Protein AF-A0A8B6EQV8-F1 (afdb_monomer)

Sequence (200 aa):
MDALNVTSVRNLMHTLDLLSHMKAKFITFQLKGKRKTVKPKDKDRVQDYIALLFKLVLLHKNLDSAVDIGNRGTSVRSAKYELPVYNKTNKTKYSIGSIHLTALTSGLLPSDQEESLINNRFINLQGGKNNNIALDEFVEMLNRDSKVACSGHQTVESIIAHSKEYPIVIDITKHFDAITEIHQRKGFHHLPSYKEAVLK

InterPro domains:
  IPR046496 Domain of unknown function DUF6589 [PF20231] (25-187)

Mean predicted aligned error: 19.09 Å

Foldseek 3Di:
DDDPPPVVVVVVVVVVVVVVVVVVVVVVVVVVPPDPPDPDPPPPVVVVVVVVVVVVVVLVVQLVQCQQQVVLVSNLVSLVVCLVVCVVVVVVVSNVVSVVSNCLLPPPDDPVVNCVCSVVQWDQDPDDTRSIHGPVVVVVVVVVVVCVVCVQVPDPVSVVVCVVVVVVVVVVVVVVCVVVVPDDPPDPPDDPDPVVVVPD

Solvent-accessible surface area (backbone atoms only — not comparable to full-atom values): 11540 Å² total; per-residue (Å²): 144,75,79,77,64,62,61,55,51,51,50,51,51,51,50,53,50,51,51,50,53,49,51,49,51,52,54,51,56,67,58,69,64,70,68,77,84,69,74,84,64,86,68,59,62,63,60,53,49,51,54,49,52,52,51,54,52,50,51,52,50,48,34,53,51,17,47,33,64,46,37,42,70,54,34,56,54,36,32,65,70,44,30,64,55,25,58,75,68,68,35,58,72,60,26,53,50,26,51,50,54,46,44,41,68,68,69,73,37,59,72,71,56,28,52,44,52,43,72,52,46,45,44,68,80,75,61,78,83,62,34,30,42,50,37,68,58,52,51,50,49,52,51,49,51,50,48,60,72,47,65,74,54,78,46,75,66,45,40,57,58,51,56,67,49,49,61,55,53,53,50,51,50,53,50,50,30,63,74,68,68,57,72,77,81,88,81,71,97,60,83,80,59,80,76,64,74,76,74,116

Structure (mmCIF, N/CA/C/O backbone):
data_AF-A0A8B6EQV8-F1
#
_entry.id   AF-A0A8B6EQV8-F1
#
loop_
_atom_site.group_PDB
_atom_site.id
_atom_site.type_symbol
_atom_site.label_atom_id
_atom_site.label_alt_id
_atom_site.label_comp_id
_atom_site.label_asym_id
_atom_site.label_entity_id
_atom_site.label_seq_id
_atom_site.pdbx_PDB_ins_code
_atom_site.Cartn_x
_atom_site.Cartn_y
_atom_site.Cartn_z
_atom_site.occupancy
_atom_site.B_iso_or_equiv
_atom_site.auth_seq_id
_atom_site.auth_comp_id
_atom_site.auth_asym_id
_atom_site.auth_atom_id
_atom_site.pdbx_PDB_model_num
ATOM 1 N N . MET A 1 1 ? 14.647 -52.402 24.254 1.00 42.97 1 MET A N 1
ATOM 2 C CA . MET A 1 1 ? 14.112 -51.489 23.213 1.00 42.97 1 MET A CA 1
ATOM 3 C C . MET A 1 1 ? 13.447 -50.342 23.940 1.00 42.97 1 MET A C 1
ATOM 5 O O . MET A 1 1 ? 12.254 -50.368 24.214 1.00 42.97 1 MET A O 1
ATOM 9 N N . ASP A 1 2 ? 14.298 -49.414 24.359 1.00 45.75 2 ASP A N 1
ATOM 10 C CA . ASP A 1 2 ? 14.132 -48.614 25.563 1.00 45.75 2 ASP A CA 1
ATOM 11 C C . ASP A 1 2 ? 14.137 -47.112 25.265 1.00 45.75 2 ASP A C 1
ATOM 13 O O . ASP A 1 2 ? 14.685 -46.638 24.270 1.00 45.75 2 ASP A O 1
ATOM 17 N N . ALA A 1 3 ? 13.558 -46.381 26.215 1.00 49.06 3 ALA A N 1
ATOM 18 C CA . ALA A 1 3 ? 13.808 -44.981 26.562 1.00 49.06 3 ALA A CA 1
ATOM 19 C C . ALA A 1 3 ? 13.306 -43.845 25.645 1.00 49.06 3 ALA A C 1
ATOM 21 O O . ALA A 1 3 ? 13.101 -42.745 26.157 1.00 49.06 3 ALA A O 1
ATOM 22 N N . LEU A 1 4 ? 13.014 -44.052 24.357 1.00 47.47 4 LEU A N 1
ATOM 23 C CA . LEU A 1 4 ? 12.638 -42.930 23.468 1.00 47.47 4 LEU A CA 1
ATOM 24 C C . LEU A 1 4 ? 11.189 -42.419 23.591 1.00 47.47 4 LEU A C 1
ATOM 26 O O . LEU A 1 4 ? 10.876 -41.363 23.048 1.00 47.47 4 LEU A O 1
ATOM 30 N N . ASN A 1 5 ? 10.309 -43.101 24.332 1.00 53.44 5 ASN A N 1
ATOM 31 C CA . ASN A 1 5 ? 8.882 -42.746 24.352 1.00 53.44 5 ASN A CA 1
ATOM 32 C C . ASN A 1 5 ? 8.395 -42.070 25.649 1.00 53.44 5 ASN A C 1
ATOM 34 O O . ASN A 1 5 ? 7.367 -41.405 25.654 1.00 53.44 5 ASN A O 1
ATOM 38 N N . VAL A 1 6 ? 9.131 -42.174 26.760 1.00 56.72 6 VAL A N 1
ATOM 39 C CA . VAL A 1 6 ? 8.667 -41.629 28.054 1.00 56.72 6 VAL A CA 1
ATOM 40 C C . VAL A 1 6 ? 8.961 -40.131 28.174 1.00 56.72 6 VAL A C 1
ATOM 42 O O . VAL A 1 6 ? 8.129 -39.374 28.667 1.00 56.72 6 VAL A O 1
ATOM 45 N N . THR A 1 7 ? 10.114 -39.676 27.681 1.00 55.97 7 THR A N 1
ATOM 46 C CA . THR A 1 7 ? 10.531 -38.264 27.749 1.00 55.97 7 THR A CA 1
ATOM 47 C C . THR A 1 7 ? 9.715 -37.381 26.802 1.00 55.97 7 THR A C 1
ATOM 49 O O . THR A 1 7 ? 9.323 -36.280 27.179 1.00 55.97 7 THR A O 1
ATOM 52 N N . SER A 1 8 ? 9.385 -37.884 25.606 1.00 54.22 8 SER A N 1
ATOM 53 C CA . SER A 1 8 ? 8.533 -37.183 24.632 1.00 54.22 8 SER A CA 1
ATOM 54 C C . SER A 1 8 ? 7.110 -36.982 25.167 1.00 54.22 8 SER A C 1
ATOM 56 O O . SER A 1 8 ? 6.588 -35.867 25.160 1.00 54.22 8 SER A O 1
ATOM 58 N N . VAL A 1 9 ? 6.521 -38.032 25.752 1.00 60.59 9 VAL A N 1
ATOM 59 C CA . VAL A 1 9 ? 5.190 -37.965 26.375 1.00 60.59 9 VAL A CA 1
ATOM 60 C C . VAL A 1 9 ? 5.188 -37.031 27.588 1.00 60.59 9 VAL A C 1
ATOM 62 O O . VAL A 1 9 ? 4.251 -36.255 27.764 1.00 60.59 9 VAL A O 1
ATOM 65 N N . ARG A 1 10 ? 6.254 -37.034 28.399 1.00 57.56 10 ARG A N 1
ATOM 66 C CA . ARG A 1 10 ? 6.386 -36.142 29.562 1.00 57.56 10 ARG A CA 1
ATOM 67 C C . ARG A 1 10 ? 6.532 -34.669 29.150 1.00 57.56 10 ARG A C 1
ATOM 69 O O . ARG A 1 10 ? 5.947 -33.804 29.797 1.00 57.56 10 ARG A O 1
ATOM 76 N N . ASN A 1 11 ? 7.226 -34.391 28.045 1.00 59.03 11 ASN A N 1
ATOM 77 C CA . ASN A 1 11 ? 7.329 -33.047 27.469 1.00 59.03 11 ASN A CA 1
ATOM 78 C C . ASN A 1 11 ? 5.990 -32.569 26.886 1.00 59.03 11 ASN A C 1
ATOM 80 O O . ASN A 1 11 ? 5.590 -31.434 27.138 1.00 59.03 11 ASN A O 1
ATOM 84 N N . LEU A 1 12 ? 5.254 -33.441 26.189 1.00 58.88 12 LEU A N 1
ATOM 85 C CA . LEU A 1 12 ? 3.898 -33.151 25.706 1.00 58.88 12 LEU A CA 1
ATOM 86 C C . LEU A 1 12 ? 2.935 -32.848 26.861 1.00 58.88 12 LEU A C 1
ATOM 88 O O . LEU A 1 12 ? 2.215 -31.850 26.810 1.00 58.88 12 LEU A O 1
ATOM 92 N N . MET A 1 13 ? 2.986 -33.634 27.939 1.00 61.47 13 MET A N 1
ATOM 93 C CA . MET A 1 13 ? 2.183 -33.397 29.142 1.00 61.47 13 MET A CA 1
ATOM 94 C C . MET A 1 13 ? 2.510 -32.035 29.775 1.00 61.47 13 MET A C 1
ATOM 96 O O . MET A 1 13 ? 1.606 -31.248 30.045 1.00 61.47 13 MET A O 1
ATOM 100 N N . HIS A 1 14 ? 3.798 -31.694 29.902 1.00 62.22 14 HIS A N 1
ATOM 101 C CA . HIS A 1 14 ? 4.231 -30.388 30.410 1.00 62.22 14 HIS A CA 1
ATOM 102 C C . HIS A 1 14 ? 3.778 -29.218 29.528 1.00 62.22 14 HIS A C 1
ATOM 104 O O . HIS A 1 14 ? 3.405 -28.164 30.047 1.00 62.22 14 HIS A O 1
ATOM 110 N N . THR A 1 15 ? 3.788 -29.380 28.200 1.00 59.19 15 THR A N 1
ATOM 111 C CA . THR A 1 15 ? 3.297 -28.340 27.283 1.00 59.19 15 THR A CA 1
ATOM 112 C C . THR A 1 15 ? 1.785 -28.160 27.366 1.00 59.19 15 THR A C 1
ATOM 114 O O . THR A 1 15 ? 1.319 -27.024 27.319 1.00 59.19 15 THR A O 1
ATOM 117 N N . LEU A 1 16 ? 1.019 -29.239 27.558 1.00 63.16 16 LEU A N 1
ATOM 118 C CA . LEU A 1 16 ? -0.430 -29.183 27.763 1.00 63.16 16 LEU A CA 1
ATOM 119 C C . LEU A 1 16 ? -0.786 -28.520 29.099 1.00 63.16 16 LEU A C 1
ATOM 121 O O . LEU A 1 16 ? -1.687 -27.679 29.134 1.00 63.16 16 LEU A O 1
ATOM 125 N N . ASP A 1 17 ? -0.033 -28.809 30.161 1.00 63.00 17 ASP A N 1
ATOM 126 C CA . ASP A 1 17 ? -0.196 -28.162 31.464 1.00 63.00 17 ASP A CA 1
ATOM 127 C C . ASP A 1 17 ? 0.140 -26.671 31.407 1.00 63.00 17 ASP A C 1
ATOM 129 O O . ASP A 1 17 ? -0.617 -25.851 31.928 1.00 63.00 17 ASP A O 1
ATOM 133 N N . LEU A 1 18 ? 1.212 -26.287 30.705 1.00 60.59 18 LEU A N 1
ATOM 134 C CA . LEU A 1 18 ? 1.543 -24.882 30.448 1.00 60.59 18 LEU A CA 1
ATOM 135 C C . LEU A 1 18 ? 0.446 -24.180 29.643 1.00 60.59 18 LEU A C 1
ATOM 137 O O . LEU A 1 18 ? 0.060 -23.063 29.987 1.00 60.59 18 LEU A O 1
ATOM 141 N N . LEU A 1 19 ? -0.109 -24.832 28.618 1.00 59.62 19 LEU A N 1
ATOM 142 C CA . LEU A 1 19 ? -1.193 -24.273 27.808 1.00 59.62 19 LEU A CA 1
ATOM 143 C C . LEU A 1 19 ? -2.484 -24.107 28.622 1.00 59.62 19 LEU A C 1
ATOM 145 O O . LEU A 1 19 ? -3.182 -23.101 28.479 1.00 59.62 19 LEU A O 1
ATOM 149 N N . SER A 1 20 ? -2.779 -25.064 29.504 1.00 64.88 20 SER A N 1
ATOM 150 C CA . SER A 1 20 ? -3.892 -25.005 30.453 1.00 64.88 20 SER A CA 1
ATOM 151 C C . SER A 1 20 ? -3.701 -23.862 31.454 1.00 64.88 20 SER A C 1
ATOM 153 O O . SER A 1 20 ? -4.604 -23.048 31.650 1.00 64.88 20 SER A O 1
ATOM 155 N N . HIS A 1 21 ? -2.489 -23.698 31.994 1.00 57.72 21 HIS A N 1
ATOM 156 C CA . HIS A 1 21 ? -2.143 -22.602 32.900 1.00 57.72 21 HIS A CA 1
ATOM 157 C C . HIS A 1 21 ? -2.183 -21.227 32.218 1.00 57.72 21 HIS A C 1
ATOM 159 O O . HIS A 1 21 ? -2.613 -20.244 32.826 1.00 57.72 21 HIS A O 1
ATOM 165 N N . MET A 1 22 ? -1.769 -21.137 30.950 1.00 58.81 22 MET A N 1
ATOM 166 C CA . MET A 1 22 ? -1.847 -19.906 30.161 1.00 58.81 22 MET A CA 1
ATOM 167 C C . MET A 1 22 ? -3.291 -19.552 29.800 1.00 58.81 22 MET A C 1
ATOM 169 O O . MET A 1 22 ? -3.670 -18.390 29.942 1.00 58.81 22 MET A O 1
ATOM 173 N N . LYS A 1 23 ? -4.126 -20.530 29.420 1.00 61.81 23 LYS A N 1
ATOM 174 C CA . LYS A 1 23 ? -5.570 -20.325 29.214 1.00 61.81 23 LYS A CA 1
ATOM 175 C C . LYS A 1 23 ? -6.263 -19.898 30.503 1.00 61.81 23 LYS A C 1
ATOM 177 O O . LYS A 1 23 ? -7.035 -18.942 30.476 1.00 61.81 23 LYS A O 1
ATOM 182 N N . ALA A 1 24 ? -5.941 -20.538 31.628 1.00 58.62 24 ALA A N 1
ATOM 183 C CA . ALA A 1 24 ? -6.450 -20.155 32.937 1.00 58.62 24 ALA A CA 1
ATOM 184 C C . ALA A 1 24 ? -6.055 -18.711 33.262 1.00 58.62 24 ALA A C 1
ATOM 186 O O . ALA A 1 24 ? -6.943 -17.899 33.477 1.00 58.62 24 ALA A O 1
ATOM 187 N N . LYS A 1 25 ? -4.768 -18.337 33.168 1.00 59.03 25 LYS A N 1
ATOM 188 C CA . LYS A 1 25 ? -4.312 -16.947 33.368 1.00 59.03 25 LYS A CA 1
ATOM 189 C C . LYS A 1 25 ? -4.986 -15.952 32.427 1.00 59.03 25 LYS A C 1
ATOM 191 O O . LYS A 1 25 ? -5.294 -14.851 32.872 1.00 59.03 25 LYS A O 1
ATOM 196 N N . PHE A 1 26 ? -5.233 -16.311 31.167 1.00 47.81 26 PHE A N 1
ATOM 197 C CA . PHE A 1 26 ? -5.930 -15.443 30.217 1.00 47.81 26 PHE A CA 1
ATOM 198 C C . PHE A 1 26 ? -7.386 -15.219 30.645 1.00 47.81 26 PHE A C 1
ATOM 200 O O . PHE A 1 26 ? -7.841 -14.080 30.693 1.00 47.81 26 PHE A O 1
ATOM 207 N N . ILE A 1 27 ? -8.092 -16.271 31.067 1.00 51.09 27 ILE A N 1
ATOM 208 C CA . ILE A 1 27 ? -9.457 -16.178 31.602 1.00 51.09 27 ILE A CA 1
ATOM 209 C C . ILE A 1 27 ? -9.473 -15.381 32.918 1.00 51.09 27 ILE A C 1
ATOM 211 O O . ILE A 1 27 ? -10.297 -14.482 33.077 1.00 51.09 27 ILE A O 1
ATOM 215 N N . THR A 1 28 ? -8.531 -15.606 33.838 1.00 45.97 28 THR A N 1
ATOM 216 C CA . THR A 1 28 ? -8.446 -14.842 35.094 1.00 45.97 28 THR A CA 1
ATOM 217 C C . THR A 1 28 ? -8.045 -13.383 34.865 1.00 45.97 28 THR A C 1
ATOM 219 O O . THR A 1 28 ? -8.486 -12.517 35.615 1.00 45.97 28 THR A O 1
ATOM 222 N N . PHE A 1 29 ? -7.250 -13.080 33.833 1.00 48.78 29 PHE A N 1
ATOM 223 C CA . PHE A 1 29 ? -6.905 -11.713 33.428 1.00 48.78 29 PHE A CA 1
ATOM 224 C C . PHE A 1 29 ? -8.119 -10.982 32.842 1.00 48.78 29 PHE A C 1
ATOM 226 O O . PHE A 1 29 ? -8.380 -9.841 33.221 1.00 48.78 29 PHE A O 1
ATOM 233 N N . GLN A 1 30 ? -8.927 -11.663 32.023 1.00 50.16 30 GLN A N 1
ATOM 234 C CA . GLN A 1 30 ? -10.209 -11.136 31.540 1.00 50.16 30 GLN A CA 1
ATOM 235 C C . GLN A 1 30 ? -11.226 -10.943 32.687 1.00 50.16 30 GLN A C 1
ATOM 237 O O . GLN A 1 30 ? -12.023 -10.009 32.654 1.00 50.16 30 GLN A O 1
ATOM 242 N N . LEU A 1 31 ? -11.166 -11.762 33.748 1.00 50.44 31 LEU A N 1
ATOM 243 C CA . LEU A 1 31 ? -12.081 -11.690 34.900 1.00 50.44 31 LEU A CA 1
ATOM 244 C C . LEU A 1 31 ? -11.621 -10.761 36.042 1.00 50.44 31 LEU A C 1
ATOM 246 O O . LEU A 1 31 ? -12.454 -10.326 36.841 1.00 50.44 31 LEU A O 1
ATOM 250 N N . LYS A 1 32 ? -10.329 -10.407 36.137 1.00 44.72 32 LYS A N 1
ATOM 251 C CA . LYS A 1 32 ? -9.812 -9.447 37.140 1.00 44.72 32 LYS A CA 1
ATOM 252 C C . LYS A 1 32 ? -10.114 -7.986 36.804 1.00 44.72 32 LYS A C 1
ATOM 254 O O . LYS A 1 32 ? -9.977 -7.124 37.666 1.00 44.72 32 LYS A O 1
ATOM 259 N N . GLY A 1 33 ? -10.623 -7.710 35.608 1.00 44.03 33 GLY A N 1
ATOM 260 C CA . GLY A 1 33 ? -11.227 -6.432 35.249 1.00 44.03 33 GLY A CA 1
ATOM 261 C C . GLY A 1 33 ? -12.686 -6.310 35.697 1.00 44.03 33 GLY A C 1
ATOM 262 O O . GLY A 1 33 ? -13.523 -5.911 34.890 1.00 44.03 33 GLY A O 1
ATOM 263 N N . LYS A 1 34 ? -13.031 -6.629 36.956 1.00 43.56 34 LYS A N 1
ATOM 264 C CA . LYS A 1 34 ? -14.337 -6.236 37.516 1.00 43.56 34 LYS A CA 1
ATOM 265 C C . LYS A 1 34 ? -14.374 -4.710 37.628 1.00 43.56 34 LYS A C 1
ATOM 267 O O . LYS A 1 34 ? -14.077 -4.134 38.673 1.00 43.56 34 LYS A O 1
ATOM 272 N N . ARG A 1 35 ? -14.738 -4.038 36.532 1.00 50.75 35 ARG A N 1
ATOM 273 C CA . ARG A 1 35 ? -15.210 -2.652 36.565 1.00 50.75 35 ARG A CA 1
ATOM 274 C C . ARG A 1 35 ? -16.341 -2.614 37.587 1.00 50.75 35 ARG A C 1
ATOM 276 O O . ARG A 1 35 ? -17.330 -3.325 37.420 1.00 50.75 35 ARG A O 1
ATOM 283 N N . LYS A 1 36 ? -16.182 -1.813 38.648 1.00 43.19 36 LYS A N 1
ATOM 284 C CA . LYS A 1 36 ? -17.295 -1.444 39.531 1.00 43.19 36 LYS A CA 1
ATOM 285 C C . LYS A 1 36 ? -18.476 -1.095 38.627 1.00 43.19 36 LYS A C 1
ATOM 287 O O . LYS A 1 36 ? -18.325 -0.261 37.734 1.00 43.19 36 LYS A O 1
ATOM 292 N N . THR A 1 37 ? -19.614 -1.753 38.820 1.00 45.69 37 THR A N 1
ATOM 293 C CA . THR A 1 37 ? -20.872 -1.402 38.160 1.00 45.69 37 THR A CA 1
ATOM 294 C C . THR A 1 37 ? -21.293 -0.037 38.682 1.00 45.69 37 THR A C 1
ATOM 296 O O . THR A 1 37 ? -22.041 0.089 39.650 1.00 45.69 37 THR A O 1
ATOM 299 N N . VAL A 1 38 ? -20.729 1.007 38.082 1.00 52.41 38 VAL A N 1
ATOM 300 C CA . VAL A 1 38 ? -21.219 2.370 38.213 1.00 52.41 38 VAL A CA 1
ATOM 301 C C . VAL A 1 38 ? -22.628 2.326 37.636 1.00 52.41 38 VAL A C 1
ATOM 303 O O . VAL A 1 38 ? -22.797 1.966 36.469 1.00 52.41 38 VAL A O 1
ATOM 306 N N . LYS A 1 39 ? -23.639 2.614 38.468 1.00 48.47 39 LYS A N 1
ATOM 307 C CA . LYS A 1 39 ? -25.020 2.842 38.012 1.00 48.47 39 LYS A CA 1
ATOM 308 C C . LYS A 1 39 ? -24.959 3.723 36.759 1.00 48.47 39 LYS A C 1
ATOM 310 O O . LYS A 1 39 ? -24.150 4.655 36.771 1.00 48.47 39 LYS A O 1
ATOM 315 N N . PRO A 1 40 ? -25.732 3.454 35.694 1.00 53.88 40 PRO A N 1
ATOM 316 C CA . PRO A 1 40 ? -25.664 4.270 34.496 1.00 53.88 40 PRO A CA 1
ATOM 317 C C .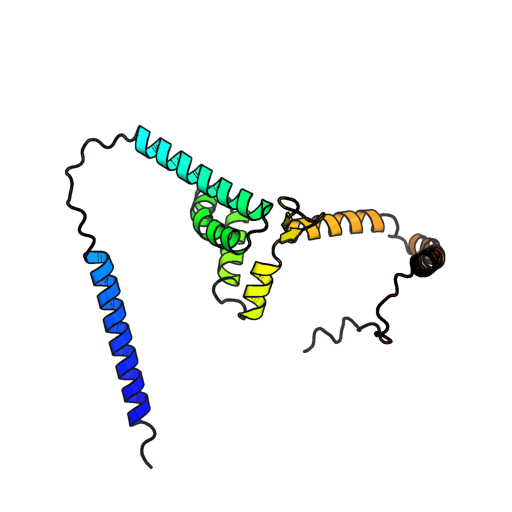 PRO A 1 40 ? -26.153 5.670 34.873 1.00 53.88 40 PRO A C 1
ATOM 319 O O . PRO A 1 40 ? -27.348 5.933 34.904 1.00 53.88 40 PRO A O 1
ATOM 322 N N . LYS A 1 41 ? -25.221 6.570 35.213 1.00 59.16 41 LYS A N 1
ATOM 323 C CA . LYS A 1 41 ? -25.428 7.994 34.975 1.00 59.16 41 LYS A CA 1
ATOM 324 C C . LYS A 1 41 ? -25.819 8.080 33.512 1.00 59.16 41 LYS A C 1
ATOM 326 O O . LYS A 1 41 ? -25.159 7.412 32.711 1.00 59.16 41 LYS A O 1
ATOM 331 N N . ASP A 1 42 ? -26.885 8.815 33.212 1.00 59.47 42 ASP A N 1
ATOM 332 C CA . ASP A 1 42 ? -27.282 9.148 31.847 1.00 59.47 42 ASP A CA 1
ATOM 333 C C . ASP A 1 42 ? -26.015 9.496 31.071 1.00 59.47 42 ASP A C 1
ATOM 335 O O . ASP A 1 42 ? -25.380 10.525 31.312 1.00 59.47 42 ASP A O 1
ATOM 339 N N . LYS A 1 43 ? -25.532 8.542 30.272 1.00 64.94 43 LYS A N 1
ATOM 340 C CA . LYS A 1 43 ? -24.313 8.749 29.508 1.00 64.94 43 LYS A CA 1
ATOM 341 C C . LYS A 1 43 ? -24.696 9.766 28.465 1.00 64.94 43 LYS A C 1
ATOM 343 O O . LYS A 1 43 ? -25.659 9.531 27.734 1.00 64.94 43 LYS A O 1
ATOM 348 N N . ASP A 1 44 ? -23.964 10.869 28.420 1.00 74.44 44 ASP A N 1
ATOM 349 C CA . ASP A 1 44 ? -24.147 11.860 27.378 1.00 74.44 44 ASP A CA 1
ATOM 350 C C . ASP A 1 44 ? -23.842 11.198 26.027 1.00 74.44 44 ASP A C 1
ATOM 352 O O . ASP A 1 44 ? -22.692 11.022 25.615 1.00 74.44 44 ASP A O 1
ATOM 356 N N . ARG A 1 45 ? -24.914 10.761 25.359 1.00 79.81 45 ARG A N 1
ATOM 357 C CA . ARG A 1 45 ? -24.845 10.043 24.087 1.00 79.81 45 ARG A CA 1
ATOM 358 C C . ARG A 1 45 ? -24.278 10.937 22.988 1.00 79.81 45 ARG A C 1
ATOM 360 O O . ARG A 1 45 ? -23.721 10.410 22.028 1.00 79.81 45 ARG A O 1
ATOM 367 N N . VAL A 1 46 ? -24.396 12.260 23.129 1.00 84.88 46 VAL A N 1
ATOM 368 C CA . VAL A 1 46 ? -23.835 13.234 22.188 1.00 84.88 46 VAL A CA 1
ATOM 369 C C . VAL A 1 46 ? -22.323 13.290 22.357 1.00 84.88 46 VAL A C 1
ATOM 371 O O . VAL A 1 46 ? -21.600 13.163 21.369 1.00 84.88 46 VAL A O 1
ATOM 374 N N . GLN A 1 47 ? -21.830 13.386 23.595 1.00 86.06 47 GLN A N 1
ATOM 375 C CA . GLN A 1 47 ? -20.393 13.345 23.868 1.00 86.06 47 GLN A CA 1
ATOM 376 C C . GLN A 1 47 ? -19.762 12.024 23.398 1.00 86.06 47 GLN A C 1
ATOM 378 O O . GLN A 1 47 ? -18.716 12.044 22.746 1.00 86.06 47 GLN A O 1
ATOM 383 N N . ASP A 1 48 ? -20.406 10.885 23.669 1.00 87.56 48 ASP A N 1
ATOM 384 C CA . ASP A 1 48 ? -19.934 9.566 23.225 1.00 87.56 48 ASP A CA 1
ATOM 385 C C . ASP A 1 48 ? -19.904 9.452 21.690 1.00 87.56 48 ASP A C 1
ATOM 387 O O . ASP A 1 48 ? -18.940 8.928 21.123 1.00 87.56 48 ASP A O 1
ATOM 391 N N . TYR A 1 49 ? -20.927 9.976 21.005 1.00 87.44 49 TYR A N 1
ATOM 392 C CA . TYR A 1 49 ? -20.987 10.013 19.544 1.00 87.44 49 TYR A CA 1
ATOM 393 C C . TYR A 1 49 ? -19.879 10.886 18.944 1.00 87.44 49 TYR A C 1
ATOM 395 O O . TYR A 1 49 ? -19.159 10.442 18.049 1.00 87.44 49 TYR A O 1
ATOM 403 N N . ILE A 1 50 ? -19.687 12.100 19.466 1.00 88.06 50 ILE A N 1
ATOM 404 C CA . ILE A 1 50 ? -18.627 13.011 19.014 1.00 88.06 50 ILE A CA 1
ATOM 405 C C . ILE A 1 50 ? -17.253 12.372 19.247 1.00 88.06 50 ILE A C 1
ATOM 407 O O . ILE A 1 50 ? -16.410 12.363 18.350 1.00 88.06 50 ILE A O 1
ATOM 411 N N . ALA A 1 51 ? -17.030 11.767 20.416 1.00 88.81 51 ALA A N 1
ATOM 412 C CA . ALA A 1 51 ? -15.781 11.078 20.721 1.00 88.81 51 ALA A CA 1
ATOM 413 C C . ALA A 1 51 ? -15.528 9.883 19.787 1.00 88.81 51 ALA A C 1
ATOM 415 O O . ALA A 1 51 ? -14.382 9.636 19.405 1.00 88.81 51 ALA A O 1
ATOM 416 N N . LEU A 1 52 ? -16.569 9.136 19.407 1.00 88.56 52 LEU A N 1
ATOM 417 C CA . LEU A 1 52 ? -16.464 8.066 18.417 1.00 88.56 52 LEU A CA 1
ATOM 418 C C . LEU A 1 52 ? -16.091 8.617 17.037 1.00 88.56 52 LEU A C 1
ATOM 420 O O . LEU A 1 52 ? -15.188 8.075 16.403 1.00 88.56 52 LEU A O 1
ATOM 424 N N . LEU A 1 53 ? -16.731 9.704 16.600 1.00 88.50 53 LEU A N 1
ATOM 425 C CA . LEU A 1 53 ? -16.434 10.356 15.326 1.00 88.50 53 LEU A CA 1
ATOM 426 C C . LEU A 1 53 ? -14.964 10.791 15.265 1.00 88.50 53 LEU A C 1
ATOM 428 O O . LEU A 1 53 ? -14.263 10.444 14.318 1.00 88.50 53 LEU A O 1
ATOM 432 N N . PHE A 1 54 ? -14.462 11.459 16.309 1.00 91.94 54 PHE A N 1
ATOM 433 C CA . PHE A 1 54 ? -13.050 11.840 16.393 1.00 91.94 54 PHE A CA 1
ATOM 434 C C . PHE A 1 54 ? -12.117 10.633 16.347 1.00 91.94 54 PHE A C 1
ATOM 436 O O . PHE A 1 54 ? -11.111 10.672 15.646 1.00 91.94 54 PHE A O 1
ATOM 443 N N . LYS A 1 55 ? -12.442 9.542 17.049 1.00 89.62 55 LYS A N 1
ATOM 444 C CA . LYS A 1 55 ? -11.633 8.315 17.010 1.00 89.62 55 LYS A CA 1
ATOM 445 C C . LYS A 1 55 ? -11.586 7.699 15.615 1.00 89.62 55 LYS A C 1
ATOM 447 O O . LYS A 1 55 ? -10.518 7.265 15.202 1.00 89.62 55 LYS A O 1
ATOM 452 N N . LEU A 1 56 ? -12.707 7.679 14.894 1.00 88.00 56 LEU A N 1
ATOM 453 C CA . LEU A 1 56 ? -12.767 7.174 13.520 1.00 88.00 56 LEU A CA 1
ATOM 454 C C . LEU A 1 56 ? -11.967 8.062 12.558 1.00 88.00 56 LEU A C 1
ATOM 456 O O . LEU A 1 56 ? -11.198 7.551 11.752 1.00 88.00 56 LEU A O 1
ATOM 460 N N . VAL A 1 57 ? -12.077 9.386 12.686 1.00 89.44 57 VAL A N 1
ATOM 461 C CA . VAL A 1 57 ? -11.291 10.330 11.875 1.00 89.44 57 VAL A CA 1
ATOM 462 C C . VAL A 1 57 ? -9.795 10.191 12.160 1.00 89.44 57 VAL A C 1
ATOM 464 O O . VAL A 1 57 ? -8.992 10.156 11.231 1.00 89.44 57 VAL A O 1
ATOM 467 N N . LEU A 1 58 ? -9.408 10.076 13.432 1.00 89.62 58 LEU A N 1
ATOM 468 C CA . LEU A 1 58 ? -8.016 9.862 13.827 1.00 89.62 58 LEU A CA 1
ATOM 469 C C . LEU A 1 58 ? -7.477 8.528 13.317 1.00 89.62 58 LEU A C 1
ATOM 471 O O . LEU A 1 58 ? -6.322 8.467 12.904 1.00 89.62 58 LEU A O 1
ATOM 475 N N . LEU A 1 59 ? -8.299 7.476 13.323 1.00 88.88 59 LEU A N 1
ATOM 476 C CA . LEU A 1 59 ? -7.926 6.182 12.766 1.00 88.88 59 LEU A CA 1
ATOM 477 C C . LEU A 1 59 ? -7.580 6.310 11.277 1.00 88.88 59 LEU A C 1
ATOM 479 O O . LEU A 1 59 ? -6.509 5.864 10.867 1.00 88.88 59 LEU A O 1
ATOM 483 N N . HIS A 1 60 ? -8.423 7.015 10.521 1.00 86.69 60 HIS A N 1
ATOM 484 C CA . HIS A 1 60 ? -8.202 7.249 9.098 1.00 86.69 60 HIS A CA 1
ATOM 485 C C . HIS A 1 60 ? -6.962 8.103 8.834 1.00 86.69 60 HIS A C 1
ATOM 487 O O . HIS A 1 60 ? -6.101 7.746 8.032 1.00 86.69 60 HIS A O 1
ATOM 493 N N . LYS A 1 61 ? -6.790 9.182 9.605 1.00 88.94 61 LYS A N 1
ATOM 494 C CA . LYS A 1 61 ? -5.606 10.043 9.512 1.00 88.94 61 LYS A CA 1
ATOM 495 C C . LYS A 1 61 ? -4.307 9.337 9.873 1.00 88.94 61 LYS A C 1
ATOM 497 O O . LYS A 1 61 ? -3.258 9.700 9.342 1.00 88.94 61 LYS A O 1
ATOM 502 N N . ASN A 1 62 ? -4.359 8.339 10.750 1.00 88.06 62 ASN A N 1
ATOM 503 C CA . ASN A 1 62 ? -3.196 7.531 11.089 1.00 88.06 62 ASN A CA 1
ATOM 504 C C . ASN A 1 62 ? -2.760 6.645 9.912 1.00 88.06 62 ASN A C 1
ATOM 506 O O . ASN A 1 62 ? -1.562 6.460 9.706 1.00 88.06 62 ASN A O 1
ATOM 510 N N . LEU A 1 63 ? -3.711 6.135 9.120 1.00 84.56 63 LEU A N 1
ATOM 511 C CA . LEU A 1 63 ? -3.397 5.401 7.897 1.00 84.56 63 LEU A CA 1
ATOM 512 C C . LEU A 1 63 ? -2.787 6.330 6.840 1.00 84.56 63 LEU A C 1
ATOM 514 O O . LEU A 1 63 ? -1.709 6.006 6.346 1.00 84.56 63 LEU A O 1
ATOM 518 N N . ASP A 1 64 ? -3.409 7.482 6.568 1.00 83.50 64 ASP A N 1
ATOM 519 C CA . ASP A 1 64 ? -2.888 8.491 5.626 1.00 83.50 64 ASP A CA 1
ATOM 520 C C . ASP A 1 64 ? -1.457 8.904 5.999 1.00 83.50 64 ASP A C 1
ATOM 522 O O . ASP A 1 64 ? -0.526 8.789 5.209 1.00 83.50 64 ASP A O 1
ATOM 526 N N . SER A 1 65 ? -1.243 9.269 7.266 1.00 85.50 65 SER A N 1
ATOM 527 C CA . SER A 1 65 ? 0.076 9.688 7.753 1.00 85.50 65 SER A CA 1
ATOM 528 C C . SER A 1 65 ? 1.108 8.561 7.677 1.00 85.50 65 SER A C 1
ATOM 530 O O . SER A 1 65 ? 2.292 8.808 7.452 1.00 85.50 65 SER A O 1
ATOM 532 N N . ALA A 1 66 ? 0.694 7.308 7.884 1.00 85.00 66 ALA A N 1
ATOM 533 C CA . ALA A 1 66 ? 1.587 6.164 7.743 1.00 85.00 66 ALA A CA 1
ATOM 534 C C . ALA A 1 66 ? 2.009 5.943 6.285 1.00 85.00 66 ALA A C 1
ATOM 536 O O . ALA A 1 66 ? 3.136 5.505 6.060 1.00 85.00 66 ALA A O 1
ATOM 537 N N . VAL A 1 67 ? 1.140 6.253 5.322 1.00 79.75 67 VAL A N 1
ATOM 538 C CA . VAL A 1 67 ? 1.458 6.222 3.890 1.00 79.75 67 VAL A CA 1
ATOM 539 C C . VAL A 1 67 ? 2.434 7.346 3.544 1.00 79.75 67 VAL A C 1
ATOM 541 O O . VAL A 1 67 ? 3.525 7.051 3.061 1.00 79.75 67 VAL A O 1
ATOM 544 N N . ASP A 1 68 ? 2.124 8.593 3.909 1.00 80.38 68 ASP A N 1
ATOM 545 C CA . ASP A 1 68 ? 2.955 9.768 3.598 1.00 80.38 68 ASP A CA 1
ATOM 546 C C . ASP A 1 68 ? 4.383 9.628 4.155 1.00 80.38 68 ASP A C 1
ATOM 548 O O . ASP A 1 68 ? 5.396 9.863 3.486 1.00 80.38 68 ASP A O 1
ATOM 552 N N . ILE A 1 69 ? 4.490 9.180 5.406 1.00 80.81 69 ILE A N 1
ATOM 553 C CA . ILE A 1 69 ? 5.775 9.003 6.093 1.00 80.81 69 ILE A CA 1
ATOM 554 C C . ILE A 1 69 ? 6.493 7.730 5.615 1.00 80.81 69 ILE A C 1
ATOM 556 O O . ILE A 1 69 ? 7.682 7.559 5.883 1.00 80.81 69 ILE A O 1
ATOM 560 N N . GLY A 1 70 ? 5.806 6.834 4.904 1.00 77.81 70 GLY A N 1
ATOM 561 C CA . GLY A 1 70 ? 6.333 5.518 4.561 1.00 77.81 70 GLY A CA 1
ATOM 562 C C . GLY A 1 70 ? 6.548 4.654 5.807 1.00 77.81 70 GLY A C 1
ATOM 563 O O . GLY A 1 70 ? 7.479 3.853 5.857 1.00 77.81 70 GLY A O 1
ATOM 564 N N . ASN A 1 71 ? 5.723 4.823 6.849 1.00 82.94 71 ASN A N 1
ATOM 565 C CA . ASN A 1 71 ? 5.775 4.008 8.061 1.00 82.94 71 ASN A CA 1
ATOM 566 C C . ASN A 1 71 ? 5.000 2.699 7.870 1.00 82.94 71 ASN A C 1
ATOM 568 O O . ASN A 1 71 ? 3.793 2.574 8.111 1.00 82.94 71 ASN A O 1
ATOM 572 N N . ARG A 1 72 ? 5.765 1.690 7.478 1.00 77.25 72 ARG A N 1
ATOM 573 C CA . ARG A 1 72 ? 5.298 0.403 6.973 1.00 77.25 72 ARG A CA 1
ATOM 574 C C . ARG A 1 72 ? 4.533 -0.414 8.016 1.00 77.25 72 ARG A C 1
ATOM 576 O O . ARG A 1 72 ? 3.413 -0.853 7.751 1.00 77.25 72 ARG A O 1
ATOM 583 N N . GLY A 1 73 ? 5.059 -0.523 9.238 1.00 83.06 73 GLY A N 1
ATO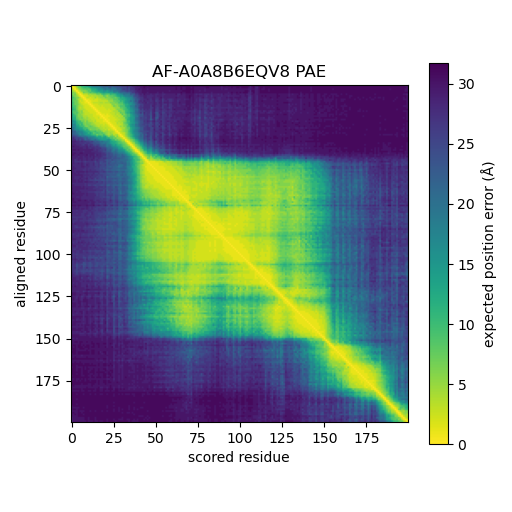M 584 C CA . GLY A 1 73 ? 4.405 -1.254 10.332 1.00 83.06 73 GLY A CA 1
ATOM 585 C C . GLY A 1 73 ? 3.119 -0.584 10.833 1.00 83.06 73 GLY A C 1
ATOM 586 O O . GLY A 1 73 ? 2.142 -1.258 11.169 1.00 83.06 73 GLY A O 1
ATOM 587 N N . THR A 1 74 ? 3.070 0.752 10.846 1.00 84.69 74 THR A N 1
ATOM 588 C CA . THR A 1 74 ? 1.854 1.488 11.237 1.00 84.69 74 THR A CA 1
ATOM 589 C C . THR A 1 74 ? 0.742 1.333 10.207 1.00 84.69 74 THR A C 1
ATOM 591 O O . THR A 1 74 ? -0.421 1.213 10.594 1.00 84.69 74 THR A O 1
ATOM 594 N N . SER A 1 75 ? 1.081 1.238 8.921 1.00 86.38 75 SER A N 1
ATOM 595 C CA . SER A 1 75 ? 0.093 1.004 7.868 1.00 86.38 75 SER A CA 1
ATOM 596 C C . SER A 1 75 ? -0.553 -0.387 7.975 1.00 86.38 75 SER A C 1
ATOM 598 O O . SER A 1 75 ? -1.775 -0.503 7.902 1.00 86.38 75 SER A O 1
ATOM 600 N N . VAL A 1 76 ? 0.231 -1.436 8.264 1.00 87.94 76 VAL A N 1
ATOM 601 C CA . VAL A 1 76 ? -0.295 -2.797 8.504 1.00 87.94 76 VAL A CA 1
ATOM 602 C C . VAL A 1 76 ? -1.213 -2.837 9.727 1.00 87.94 76 VAL A C 1
ATOM 604 O O . VAL A 1 76 ? -2.304 -3.402 9.674 1.00 87.94 76 VAL A O 1
ATOM 607 N N . ARG A 1 77 ? -0.814 -2.201 10.836 1.00 88.44 77 ARG A N 1
ATOM 608 C CA . ARG A 1 77 ? -1.667 -2.112 12.033 1.00 88.44 77 ARG A CA 1
ATOM 609 C C . ARG A 1 77 ? -2.969 -1.373 11.750 1.00 88.44 77 ARG A C 1
ATOM 611 O O . ARG A 1 77 ? -4.021 -1.828 12.184 1.00 88.44 77 ARG A O 1
ATOM 618 N N . SER A 1 78 ? -2.901 -0.262 11.024 1.00 89.00 78 SER A N 1
ATOM 619 C CA . SER A 1 78 ? -4.081 0.543 10.697 1.00 89.00 78 SER A CA 1
ATOM 620 C C . SER A 1 78 ? -5.060 -0.237 9.817 1.00 89.00 78 SER A C 1
ATOM 622 O O . SER A 1 78 ? -6.256 -0.214 10.089 1.00 89.00 78 SER A O 1
ATOM 624 N N . ALA A 1 79 ? -4.569 -1.052 8.876 1.00 88.38 79 ALA A N 1
ATOM 625 C CA . ALA A 1 79 ? -5.412 -1.935 8.066 1.00 88.38 79 ALA A CA 1
ATOM 626 C C . ALA A 1 79 ? -6.245 -2.930 8.904 1.00 88.38 79 ALA A C 1
ATOM 628 O O . ALA A 1 79 ? -7.401 -3.193 8.564 1.00 88.38 79 ALA A O 1
ATOM 629 N N . LYS A 1 80 ? -5.706 -3.434 10.029 1.00 90.69 80 LYS A N 1
ATOM 630 C CA . LYS A 1 80 ? -6.439 -4.320 10.959 1.00 90.69 80 LYS A CA 1
ATOM 631 C C . LYS A 1 80 ? -7.628 -3.612 11.613 1.00 90.69 80 LYS A C 1
ATOM 633 O O . LYS A 1 80 ? -8.696 -4.203 11.750 1.00 90.69 80 LYS A O 1
ATOM 638 N N . TYR A 1 81 ? -7.444 -2.356 12.016 1.00 91.25 81 TYR A N 1
ATOM 639 C CA . TYR A 1 81 ? -8.470 -1.570 12.709 1.00 91.25 81 TYR A CA 1
ATOM 640 C C . TYR A 1 81 ? -9.493 -0.932 11.764 1.00 91.25 81 TYR A C 1
ATOM 642 O O . TYR A 1 81 ? -10.630 -0.710 12.170 1.00 91.25 81 TYR A O 1
ATOM 650 N N . GLU A 1 82 ? -9.112 -0.672 10.515 1.00 90.00 82 GLU A N 1
ATOM 651 C CA . GLU A 1 82 ? -9.989 -0.124 9.475 1.00 90.00 82 GLU A CA 1
ATOM 652 C C . GLU A 1 82 ? -10.894 -1.189 8.835 1.00 90.00 82 GLU A C 1
ATOM 654 O O . GLU A 1 82 ? -11.985 -0.886 8.352 1.00 90.00 82 GLU A O 1
ATOM 659 N N . LEU A 1 83 ? -10.498 -2.467 8.871 1.00 92.44 83 LEU A N 1
ATOM 660 C CA . LEU A 1 83 ? -11.261 -3.564 8.268 1.00 92.44 83 LEU A CA 1
ATOM 661 C C . LEU A 1 83 ? -12.745 -3.621 8.707 1.00 92.44 83 LEU A C 1
ATOM 663 O O . LEU A 1 83 ? -13.606 -3.731 7.831 1.00 92.44 83 LEU A O 1
ATOM 667 N N . PRO A 1 84 ? -13.105 -3.514 10.004 1.00 91.62 84 PRO A N 1
ATOM 668 C CA . PRO A 1 84 ? -14.508 -3.484 10.420 1.00 91.62 84 PRO A CA 1
ATOM 669 C C . PRO A 1 84 ? -15.287 -2.303 9.829 1.00 91.62 84 PRO A C 1
ATOM 671 O O . PRO A 1 84 ? -16.472 -2.446 9.523 1.00 91.62 84 PRO A O 1
ATOM 674 N N . VAL A 1 85 ? -14.630 -1.153 9.643 1.00 90.81 85 VAL A N 1
ATOM 675 C CA . VAL A 1 85 ? -15.227 0.045 9.038 1.00 90.81 85 VAL A CA 1
ATOM 676 C C . VAL A 1 85 ? -15.495 -0.207 7.558 1.00 90.81 85 VAL A C 1
ATOM 678 O O . VAL A 1 85 ? -16.614 0.023 7.096 1.00 90.81 85 VAL A O 1
ATOM 681 N N . TYR A 1 86 ? -14.525 -0.754 6.821 1.00 91.88 86 TYR A N 1
ATOM 682 C CA . TYR A 1 86 ? -14.698 -1.089 5.404 1.00 91.88 86 TYR A CA 1
ATOM 683 C C . TYR A 1 86 ? -15.773 -2.150 5.183 1.00 91.88 86 TYR A C 1
ATOM 685 O O . TYR A 1 86 ? -16.598 -2.005 4.280 1.00 91.88 86 TYR A O 1
ATOM 693 N N . ASN A 1 87 ? -15.828 -3.161 6.050 1.00 93.00 87 ASN A N 1
ATOM 694 C CA . ASN A 1 87 ? -16.860 -4.187 5.995 1.00 93.00 87 ASN A CA 1
ATOM 695 C C . ASN A 1 87 ? -18.250 -3.585 6.260 1.00 93.00 87 ASN A C 1
ATOM 697 O O . ASN A 1 87 ? -19.193 -3.835 5.516 1.00 93.00 87 ASN A O 1
ATOM 701 N N . LYS A 1 88 ? -18.386 -2.726 7.281 1.00 92.00 88 LYS A N 1
ATOM 702 C CA . LYS A 1 88 ? -19.678 -2.116 7.633 1.00 92.00 88 LYS A CA 1
ATOM 703 C C . LYS A 1 88 ? -20.172 -1.099 6.600 1.00 92.00 88 LYS A C 1
ATOM 705 O O . LYS A 1 88 ? -21.378 -0.920 6.460 1.00 92.00 88 LYS A O 1
ATOM 710 N N . THR A 1 89 ? -19.255 -0.445 5.891 1.00 91.12 89 THR A N 1
ATOM 711 C CA . THR A 1 89 ? -19.551 0.555 4.851 1.00 91.12 89 THR A CA 1
ATOM 712 C C . THR A 1 89 ? -19.625 -0.037 3.437 1.00 91.12 89 THR A C 1
ATOM 714 O O . THR A 1 89 ? -19.721 0.717 2.469 1.00 91.12 89 THR A O 1
ATOM 717 N N . ASN A 1 90 ? -19.600 -1.372 3.298 1.00 90.69 90 ASN A N 1
ATOM 718 C CA . ASN A 1 90 ? -19.620 -2.096 2.017 1.00 90.69 90 ASN A CA 1
ATOM 719 C C . ASN A 1 90 ? -18.496 -1.677 1.053 1.00 90.69 90 ASN A C 1
ATOM 721 O O . ASN A 1 90 ? -18.648 -1.656 -0.169 1.00 90.69 90 ASN A O 1
ATOM 725 N N . LYS A 1 91 ? -17.329 -1.334 1.599 1.00 90.62 91 LYS A N 1
ATOM 726 C CA . LYS A 1 91 ? -16.122 -0.994 0.846 1.00 90.62 91 LYS A CA 1
ATOM 727 C C . LYS A 1 91 ? -15.324 -2.270 0.577 1.00 90.62 91 LYS A C 1
ATOM 729 O O . LYS A 1 91 ? -14.253 -2.494 1.142 1.00 90.62 91 LYS A O 1
ATOM 734 N N . THR A 1 92 ? -15.862 -3.123 -0.296 1.00 90.50 92 THR A N 1
ATOM 735 C CA . THR A 1 92 ? -15.357 -4.484 -0.559 1.00 90.50 92 THR A CA 1
ATOM 736 C C . THR A 1 92 ? -13.902 -4.500 -1.023 1.00 90.50 92 THR A C 1
ATOM 738 O O . THR A 1 92 ? -13.107 -5.257 -0.476 1.00 90.50 92 THR A O 1
ATOM 741 N N . LYS A 1 93 ? -13.519 -3.611 -1.955 1.00 91.00 93 LYS A N 1
ATOM 742 C CA . LYS A 1 93 ? -12.130 -3.476 -2.441 1.00 91.00 93 LYS A CA 1
ATOM 743 C C . LYS A 1 93 ? -11.139 -3.290 -1.284 1.00 91.00 93 LYS A C 1
ATOM 745 O O . LYS A 1 93 ? -10.147 -4.005 -1.190 1.00 91.00 93 LYS A O 1
ATOM 750 N N . TYR A 1 94 ? -11.443 -2.358 -0.384 1.00 88.50 94 TYR A N 1
ATOM 751 C CA . TYR A 1 94 ? -10.591 -2.024 0.758 1.00 88.50 94 TYR A CA 1
ATOM 752 C C . TYR A 1 94 ? -10.614 -3.113 1.835 1.00 88.50 94 TYR A C 1
ATOM 754 O O . TYR A 1 94 ? -9.592 -3.392 2.450 1.00 88.50 94 TYR A O 1
ATOM 762 N N . SER A 1 95 ? -11.752 -3.789 2.011 1.00 91.44 95 SER A N 1
ATOM 763 C CA . SER A 1 95 ? -11.870 -4.934 2.922 1.00 91.44 95 SER A CA 1
ATOM 764 C C . SER A 1 95 ? -10.991 -6.104 2.472 1.00 91.44 95 SER A C 1
ATOM 766 O O . SER A 1 95 ? -10.223 -6.634 3.272 1.00 91.44 95 SER A O 1
ATOM 768 N N . ILE A 1 96 ? -11.048 -6.464 1.184 1.00 92.38 96 ILE A N 1
ATOM 769 C CA . ILE A 1 96 ? -10.200 -7.507 0.589 1.00 92.38 96 ILE A CA 1
ATOM 770 C C . ILE A 1 96 ? -8.726 -7.128 0.736 1.00 92.38 96 ILE A C 1
ATOM 772 O O . ILE A 1 96 ? -7.938 -7.942 1.209 1.00 92.38 96 ILE A O 1
ATOM 776 N N . GLY A 1 97 ? -8.364 -5.884 0.406 1.00 88.50 97 GLY A N 1
ATOM 777 C CA . GLY A 1 97 ? -6.995 -5.389 0.551 1.00 88.50 97 GLY A CA 1
ATOM 778 C C . GLY A 1 97 ? -6.475 -5.480 1.990 1.00 88.50 97 GLY A C 1
ATOM 779 O O . GLY A 1 97 ? -5.373 -5.979 2.212 1.00 88.50 97 GLY A O 1
ATOM 780 N N . SER A 1 98 ? -7.276 -5.074 2.980 1.00 90.50 98 SER A N 1
ATOM 781 C CA . SER A 1 98 ? -6.902 -5.161 4.397 1.00 90.50 98 SER A CA 1
ATOM 782 C C . SER A 1 98 ? -6.751 -6.601 4.885 1.00 90.50 98 SER A C 1
ATOM 784 O O . SER A 1 98 ? -5.804 -6.889 5.619 1.00 90.50 98 SER A O 1
ATOM 786 N N . ILE A 1 99 ? -7.645 -7.512 4.479 1.00 92.88 99 ILE A N 1
ATOM 787 C CA . ILE A 1 99 ? -7.547 -8.943 4.809 1.00 92.88 99 ILE A CA 1
ATOM 788 C C . ILE A 1 99 ? -6.287 -9.535 4.183 1.00 92.88 99 ILE A C 1
ATOM 790 O O . ILE A 1 99 ? -5.521 -10.199 4.876 1.00 92.88 99 ILE A O 1
ATOM 794 N N . HIS A 1 100 ? -6.051 -9.263 2.901 1.00 91.69 100 HIS A N 1
ATOM 795 C CA . HIS A 1 100 ? -4.910 -9.789 2.165 1.00 91.69 100 HIS A CA 1
ATOM 796 C C . HIS A 1 100 ? -3.586 -9.323 2.776 1.00 91.69 100 HIS A C 1
ATOM 798 O O . HIS A 1 100 ? -2.746 -10.147 3.131 1.00 91.69 100 HIS A O 1
ATOM 804 N N . LEU A 1 101 ? -3.439 -8.015 3.005 1.00 88.62 101 LEU A N 1
ATOM 805 C CA . LEU A 1 101 ? -2.259 -7.449 3.652 1.00 88.62 101 LEU A CA 1
ATOM 806 C C . LEU A 1 101 ? -2.047 -8.031 5.052 1.00 88.62 101 LEU A C 1
ATOM 808 O O . LEU A 1 101 ? -0.927 -8.373 5.420 1.00 88.62 101 LEU A O 1
ATOM 812 N N . THR A 1 102 ? -3.117 -8.149 5.838 1.00 90.94 102 THR A N 1
ATOM 813 C CA . THR A 1 102 ? -3.036 -8.698 7.194 1.00 90.94 102 THR A CA 1
ATOM 814 C C . THR A 1 102 ? -2.622 -10.166 7.182 1.00 90.94 102 THR A C 1
ATOM 816 O O . THR A 1 102 ? -1.791 -10.554 7.995 1.00 90.94 102 THR A O 1
ATOM 819 N N . ALA A 1 103 ? -3.154 -10.970 6.261 1.00 91.19 103 ALA A N 1
ATOM 820 C CA . ALA A 1 103 ? -2.801 -12.380 6.125 1.00 91.19 103 ALA A CA 1
ATOM 821 C C . ALA A 1 103 ? -1.323 -12.555 5.747 1.00 91.19 103 ALA A C 1
ATOM 823 O O . ALA A 1 103 ? -0.607 -13.304 6.411 1.00 91.19 103 ALA A O 1
ATOM 824 N N . LEU A 1 104 ? -0.848 -11.805 4.747 1.00 89.44 104 LEU A N 1
ATOM 825 C CA . LEU A 1 104 ? 0.554 -11.826 4.318 1.00 89.44 104 LEU A CA 1
ATOM 826 C C . LEU A 1 104 ? 1.528 -11.395 5.427 1.00 89.44 104 LEU A C 1
ATOM 828 O O . LEU A 1 104 ? 2.641 -11.899 5.480 1.00 89.44 104 LEU A O 1
ATOM 832 N N . THR A 1 105 ? 1.092 -10.515 6.334 1.00 88.25 105 THR A N 1
ATOM 833 C CA . THR A 1 105 ? 1.883 -9.982 7.467 1.00 88.25 105 THR A CA 1
ATOM 834 C C . THR A 1 105 ? 1.567 -10.648 8.809 1.00 88.25 105 THR A C 1
ATOM 836 O O . THR A 1 105 ? 1.757 -10.065 9.874 1.00 88.25 105 THR A O 1
ATOM 839 N N . SER A 1 106 ? 0.939 -11.824 8.790 1.00 86.31 106 SER A N 1
ATOM 840 C CA . SER A 1 106 ? 0.618 -12.590 10.003 1.00 86.31 106 SER A CA 1
ATOM 841 C C . SER A 1 106 ? 0.967 -14.072 9.836 1.00 86.31 106 SER A C 1
ATOM 843 O O . SER A 1 106 ? 0.293 -14.929 10.406 1.00 86.31 106 SER A O 1
ATOM 845 N N . GLY A 1 107 ? 2.016 -14.369 9.059 1.00 83.25 107 GLY A N 1
ATOM 846 C CA . GLY A 1 107 ? 2.577 -15.716 8.915 1.00 83.25 107 GLY A CA 1
ATOM 847 C C . GLY A 1 107 ? 2.147 -16.509 7.678 1.00 83.25 107 GLY A C 1
ATOM 848 O O . GLY A 1 107 ? 2.449 -17.696 7.606 1.00 83.25 107 GLY A O 1
ATOM 849 N N . LEU A 1 108 ? 1.452 -15.901 6.706 1.00 88.88 108 LEU A N 1
ATOM 850 C CA . LEU A 1 108 ? 1.212 -16.558 5.410 1.00 88.88 108 LEU A CA 1
ATOM 851 C C . LEU A 1 108 ? 2.479 -16.592 4.537 1.00 88.88 108 LEU A C 1
ATOM 853 O O . LEU A 1 108 ? 2.627 -17.486 3.709 1.00 88.88 108 LEU A O 1
ATOM 857 N N . LEU A 1 109 ? 3.380 -15.624 4.722 1.00 89.81 109 LEU A N 1
ATOM 858 C CA . LEU A 1 109 ? 4.681 -15.571 4.063 1.00 89.81 109 LEU A CA 1
ATOM 859 C C . LEU A 1 109 ? 5.798 -16.057 5.006 1.00 89.81 109 LEU A C 1
ATOM 861 O O . LEU A 1 109 ? 5.673 -15.904 6.224 1.00 89.81 109 LEU A O 1
ATOM 865 N N . PRO A 1 110 ? 6.910 -16.595 4.468 1.00 91.69 110 PRO A N 1
ATOM 866 C CA . PRO A 1 110 ? 8.163 -16.732 5.208 1.00 91.69 110 PRO A CA 1
ATOM 867 C C . PRO A 1 110 ? 8.606 -15.389 5.805 1.00 91.69 110 PRO A C 1
ATOM 869 O O . PRO A 1 110 ? 8.359 -14.342 5.202 1.00 91.69 110 PRO A O 1
ATOM 872 N N . SER A 1 111 ? 9.310 -15.417 6.940 1.00 87.12 111 SER A N 1
ATOM 873 C CA . SER A 1 111 ? 9.742 -14.215 7.679 1.00 87.12 111 SER A CA 1
ATOM 874 C C . SER A 1 111 ? 10.421 -13.168 6.799 1.00 87.12 111 SER A C 1
ATOM 876 O O . SER A 1 111 ? 10.117 -11.983 6.893 1.00 87.12 111 SER A O 1
ATOM 878 N N . ASP A 1 112 ? 11.288 -13.614 5.896 1.00 87.12 112 ASP A N 1
ATOM 879 C CA . ASP A 1 112 ? 12.093 -12.732 5.052 1.00 87.12 112 ASP A CA 1
ATOM 880 C C . ASP A 1 112 ? 11.221 -12.028 4.002 1.00 87.12 112 ASP A C 1
ATOM 882 O O . ASP A 1 112 ? 11.420 -10.859 3.666 1.00 87.12 112 ASP A O 1
ATOM 886 N N . GLN A 1 113 ? 10.204 -12.733 3.500 1.00 85.75 113 GLN A N 1
ATOM 887 C CA . GLN A 1 113 ? 9.235 -12.185 2.556 1.00 85.75 113 GLN A CA 1
ATOM 888 C C . GLN A 1 113 ? 8.226 -11.271 3.248 1.00 85.75 113 GLN A C 1
ATOM 890 O O . GLN A 1 113 ? 7.824 -10.269 2.663 1.00 85.75 113 GLN A O 1
ATOM 895 N N . GLU A 1 114 ? 7.837 -11.574 4.486 1.00 87.88 114 GLU A N 1
ATOM 896 C CA . GLU A 1 114 ? 7.018 -10.683 5.306 1.00 87.88 114 GLU A CA 1
ATOM 897 C C . GLU A 1 114 ? 7.755 -9.369 5.587 1.00 87.88 114 GLU A C 1
ATOM 899 O O . GLU A 1 114 ? 7.204 -8.289 5.359 1.00 87.88 114 GLU A O 1
ATOM 904 N N . GLU A 1 115 ? 9.013 -9.450 6.024 1.00 85.31 115 GLU A N 1
ATOM 905 C CA . GLU A 1 115 ? 9.844 -8.276 6.269 1.00 85.31 115 GLU A CA 1
ATOM 906 C C . GLU A 1 115 ? 10.015 -7.465 4.985 1.00 85.31 115 GLU A C 1
ATOM 908 O O . GLU A 1 115 ? 9.801 -6.256 4.999 1.00 85.31 115 GLU A O 1
ATOM 913 N N . SER A 1 116 ? 10.303 -8.122 3.860 1.00 83.69 116 SER A N 1
ATOM 914 C CA . SER A 1 116 ? 10.385 -7.480 2.548 1.00 83.69 116 SER A CA 1
ATOM 915 C C . SER A 1 116 ? 9.063 -6.830 2.130 1.00 83.69 116 SER A C 1
ATOM 917 O O . SER A 1 116 ? 9.062 -5.690 1.675 1.00 83.69 116 SER A O 1
ATOM 919 N N . LEU A 1 117 ? 7.918 -7.488 2.328 1.00 84.50 117 LEU A N 1
ATOM 920 C CA . LEU A 1 117 ? 6.600 -6.941 1.995 1.00 84.50 117 LEU A CA 1
ATOM 921 C C . LEU A 1 117 ? 6.299 -5.684 2.810 1.00 84.50 117 LEU A C 1
ATOM 923 O O . LEU A 1 117 ? 5.846 -4.680 2.256 1.00 84.50 117 LEU A O 1
ATOM 927 N N . ILE A 1 118 ? 6.559 -5.722 4.118 1.00 84.25 118 ILE A N 1
ATOM 928 C CA . ILE A 1 118 ? 6.430 -4.555 4.988 1.00 84.25 118 ILE A CA 1
ATOM 929 C C . ILE A 1 118 ? 7.386 -3.482 4.464 1.00 84.25 118 ILE A C 1
ATOM 931 O O . ILE A 1 118 ? 6.923 -2.401 4.100 1.00 84.25 118 ILE A O 1
ATOM 935 N N . ASN A 1 119 ? 8.672 -3.814 4.322 1.00 78.44 119 ASN A N 1
ATOM 936 C CA . ASN A 1 119 ? 9.785 -2.927 3.977 1.00 78.44 119 ASN A CA 1
ATOM 937 C C . ASN A 1 119 ? 9.783 -2.377 2.547 1.00 78.44 119 ASN A C 1
ATOM 939 O O . ASN A 1 119 ? 10.420 -1.356 2.325 1.00 78.44 119 ASN A O 1
ATOM 943 N N . ASN A 1 120 ? 9.010 -2.937 1.618 1.00 77.12 120 ASN A N 1
ATOM 944 C CA . ASN A 1 120 ? 8.942 -2.496 0.218 1.00 77.12 120 ASN A CA 1
ATOM 945 C C . ASN A 1 120 ? 7.572 -1.937 -0.187 1.00 77.12 120 ASN A C 1
ATOM 947 O O . ASN A 1 120 ? 7.389 -1.519 -1.322 1.00 77.12 120 ASN A O 1
ATOM 951 N N . ARG A 1 121 ? 6.612 -1.839 0.742 1.00 80.25 121 ARG A N 1
ATOM 952 C CA . ARG A 1 121 ? 5.256 -1.343 0.443 1.00 80.25 121 ARG A CA 1
ATOM 953 C C . ARG A 1 121 ? 5.170 0.108 -0.055 1.00 80.25 121 ARG A C 1
ATOM 955 O O . ARG A 1 121 ? 4.204 0.458 -0.726 1.00 80.25 121 ARG A O 1
ATOM 962 N N . PHE A 1 122 ? 6.151 0.936 0.286 1.00 83.50 122 PHE A N 1
ATOM 963 C CA . PHE A 1 122 ? 6.267 2.333 -0.136 1.00 83.50 122 PHE A CA 1
ATOM 964 C C . PHE A 1 122 ? 7.621 2.602 -0.801 1.00 83.50 122 PHE A C 1
ATOM 966 O O . PHE A 1 122 ? 8.651 2.095 -0.334 1.00 83.50 122 PHE A O 1
ATOM 973 N N . ILE A 1 123 ? 7.614 3.434 -1.842 1.00 81.38 123 ILE A N 1
ATOM 974 C CA . ILE A 1 123 ? 8.798 3.917 -2.565 1.00 81.38 123 ILE A CA 1
ATOM 975 C C . ILE A 1 123 ? 8.923 5.420 -2.348 1.00 81.38 123 ILE A C 1
ATOM 977 O O . ILE A 1 123 ? 7.933 6.133 -2.458 1.00 81.38 123 ILE A O 1
ATOM 981 N N . ASN A 1 124 ? 10.134 5.904 -2.072 1.00 84.19 124 ASN A N 1
ATOM 982 C CA . ASN A 1 124 ? 10.417 7.334 -1.998 1.00 84.19 124 ASN A CA 1
ATOM 983 C C . ASN A 1 124 ? 10.919 7.837 -3.358 1.00 84.19 124 ASN A C 1
ATOM 985 O O . ASN A 1 124 ? 11.931 7.338 -3.846 1.00 84.19 124 ASN A O 1
ATOM 989 N N . LEU A 1 125 ? 10.224 8.806 -3.956 1.00 80.56 125 LEU A N 1
ATOM 990 C CA . LEU A 1 125 ? 10.529 9.299 -5.304 1.00 80.56 125 LEU A CA 1
ATOM 991 C C . LEU A 1 125 ? 11.630 10.367 -5.335 1.00 80.56 125 LEU A C 1
ATOM 993 O O . LEU A 1 125 ? 12.438 10.376 -6.258 1.00 80.56 125 LEU A O 1
ATOM 997 N N . GLN A 1 126 ? 11.674 11.267 -4.348 1.00 77.25 126 GLN A N 1
ATOM 998 C CA . GLN A 1 126 ? 12.536 12.462 -4.389 1.00 77.25 126 GLN A CA 1
ATOM 999 C C . GLN A 1 126 ? 13.369 12.665 -3.109 1.00 77.25 126 GLN A C 1
ATOM 1001 O O . GLN A 1 126 ? 13.864 13.757 -2.838 1.00 77.25 126 GLN A O 1
ATOM 1006 N N . GLY A 1 127 ? 13.542 11.614 -2.301 1.00 75.88 127 GLY A N 1
ATOM 1007 C CA . GLY A 1 127 ? 14.195 11.706 -0.991 1.00 75.88 127 GLY A CA 1
ATOM 1008 C C . GLY A 1 127 ? 13.403 12.578 -0.007 1.00 75.88 127 GLY A C 1
ATOM 1009 O O . GLY A 1 127 ? 12.452 13.252 -0.372 1.00 75.88 127 GLY A O 1
ATOM 1010 N N . GLY A 1 128 ? 13.753 12.575 1.278 1.00 77.12 128 GLY A N 1
ATOM 1011 C CA . GLY A 1 128 ? 13.028 13.375 2.279 1.00 77.12 128 GLY A CA 1
ATOM 1012 C C . GLY A 1 128 ? 11.661 12.805 2.693 1.00 77.12 128 GLY A C 1
ATOM 1013 O O . GLY A 1 128 ? 11.238 11.732 2.260 1.00 77.12 128 GLY A O 1
ATOM 1014 N N . LYS A 1 129 ? 10.996 13.497 3.626 1.00 77.06 129 LYS A N 1
ATOM 1015 C CA . LYS A 1 129 ? 9.729 13.069 4.242 1.00 77.06 129 LYS A CA 1
ATOM 1016 C C . LYS A 1 129 ? 8.542 13.485 3.365 1.00 77.06 129 LYS A C 1
ATOM 1018 O O . LYS A 1 129 ? 8.576 14.570 2.802 1.00 77.06 129 LYS A O 1
ATOM 1023 N N . ASN A 1 130 ? 7.488 12.663 3.324 1.00 80.44 130 ASN A N 1
ATOM 1024 C CA . ASN A 1 130 ? 6.258 12.891 2.544 1.00 80.44 130 ASN A CA 1
ATOM 1025 C C . ASN A 1 130 ? 6.420 12.784 1.018 1.00 80.44 130 ASN A C 1
ATOM 1027 O O . ASN A 1 130 ? 5.524 13.175 0.283 1.00 80.44 130 ASN A O 1
ATOM 1031 N N . ASN A 1 131 ? 7.530 12.204 0.554 1.00 83.25 131 ASN A N 1
ATOM 1032 C CA . ASN A 1 131 ? 7.763 11.881 -0.858 1.00 83.25 131 ASN A CA 1
ATOM 1033 C C . ASN A 1 131 ? 7.596 10.378 -1.138 1.00 83.25 131 ASN A C 1
ATOM 1035 O O . ASN A 1 131 ? 8.090 9.860 -2.141 1.00 83.25 131 ASN A O 1
ATOM 1039 N N . ASN A 1 132 ? 6.936 9.670 -0.214 1.00 84.06 132 ASN A N 1
ATOM 1040 C CA . ASN A 1 132 ? 6.633 8.259 -0.364 1.00 84.06 132 ASN A CA 1
ATOM 1041 C C . ASN A 1 132 ? 5.318 8.082 -1.118 1.00 84.06 132 ASN A C 1
ATOM 1043 O O . ASN A 1 132 ? 4.325 8.730 -0.803 1.00 84.06 132 ASN A O 1
ATOM 1047 N N . ILE A 1 133 ? 5.310 7.145 -2.052 1.00 83.19 133 ILE A N 1
ATOM 1048 C CA . ILE A 1 133 ? 4.124 6.674 -2.754 1.00 83.19 133 ILE A CA 1
ATOM 1049 C C . ILE A 1 133 ? 3.931 5.187 -2.456 1.00 83.19 133 ILE A C 1
ATOM 1051 O O . ILE A 1 133 ? 4.896 4.465 -2.168 1.00 83.19 133 ILE A O 1
ATOM 1055 N N . ALA A 1 134 ? 2.690 4.707 -2.494 1.00 82.62 134 ALA A N 1
ATOM 1056 C CA . ALA A 1 134 ? 2.437 3.273 -2.427 1.00 82.62 134 ALA A CA 1
ATOM 1057 C C . ALA A 1 134 ? 3.105 2.570 -3.619 1.00 82.62 134 ALA A C 1
ATOM 1059 O O . ALA A 1 134 ? 3.024 3.045 -4.748 1.00 82.62 134 ALA A O 1
ATOM 1060 N N . LEU A 1 135 ? 3.742 1.421 -3.377 1.00 82.06 135 LEU A N 1
ATOM 1061 C CA . LEU A 1 135 ? 4.390 0.628 -4.427 1.00 82.06 135 LEU A CA 1
ATOM 1062 C C . LEU A 1 135 ? 3.416 0.300 -5.567 1.00 82.06 135 LEU A C 1
ATOM 1064 O O . LEU A 1 135 ? 3.789 0.396 -6.727 1.00 82.06 135 LEU A O 1
ATOM 1068 N N . ASP A 1 136 ? 2.173 -0.052 -5.233 1.00 79.12 136 ASP A N 1
ATOM 1069 C CA . ASP A 1 136 ? 1.130 -0.372 -6.217 1.00 79.12 136 ASP A CA 1
ATOM 1070 C C . ASP A 1 136 ? 0.818 0.827 -7.126 1.00 79.12 136 ASP A C 1
ATOM 1072 O O . ASP A 1 136 ? 0.759 0.701 -8.344 1.00 79.12 136 ASP A O 1
ATOM 1076 N N . GLU A 1 137 ? 0.730 2.023 -6.543 1.00 81.44 137 GLU A N 1
ATOM 1077 C CA . GLU A 1 137 ? 0.486 3.264 -7.279 1.00 81.44 137 GLU A CA 1
ATOM 1078 C C . GLU A 1 137 ? 1.693 3.661 -8.142 1.00 81.44 137 GLU A C 1
ATOM 1080 O O . GLU A 1 137 ? 1.529 4.086 -9.284 1.00 81.44 137 GLU A O 1
ATOM 1085 N N . PHE A 1 138 ? 2.915 3.446 -7.648 1.00 84.44 138 PHE A N 1
ATOM 1086 C CA . PHE A 1 138 ? 4.127 3.614 -8.448 1.00 84.44 138 PHE A CA 1
ATOM 1087 C C . PHE A 1 138 ? 4.173 2.648 -9.636 1.00 84.44 138 PHE A C 1
ATOM 1089 O O . PHE A 1 138 ? 4.476 3.051 -10.756 1.00 84.44 138 PHE A O 1
ATOM 1096 N N . VAL A 1 139 ? 3.838 1.376 -9.414 1.00 82.94 139 VAL A N 1
ATOM 1097 C CA . VAL A 1 139 ? 3.765 0.367 -10.476 1.00 82.94 139 VAL A CA 1
ATOM 1098 C C . VAL A 1 139 ? 2.662 0.717 -11.477 1.00 82.94 139 VAL A C 1
ATOM 1100 O O . VAL A 1 139 ? 2.866 0.568 -12.679 1.00 82.94 139 VAL A O 1
ATOM 1103 N N . GLU A 1 140 ? 1.514 1.229 -11.029 1.00 84.19 140 GLU A N 1
ATOM 1104 C CA . GLU A 1 140 ? 0.453 1.707 -11.920 1.00 84.19 140 GLU A CA 1
ATOM 1105 C C . GLU A 1 140 ? 0.908 2.907 -12.763 1.00 84.19 140 GLU A C 1
ATOM 1107 O O . GLU A 1 140 ? 0.640 2.941 -13.966 1.00 84.19 140 GLU A O 1
ATOM 1112 N N . MET A 1 141 ? 1.639 3.853 -12.167 1.00 86.06 141 MET A N 1
ATOM 1113 C CA . MET A 1 141 ? 2.231 4.996 -12.866 1.00 86.06 141 MET A CA 1
ATOM 1114 C C . MET A 1 141 ? 3.220 4.531 -13.939 1.00 86.06 141 MET A C 1
ATOM 1116 O O . MET A 1 141 ? 3.053 4.875 -15.106 1.00 86.06 141 MET A O 1
ATOM 1120 N N . LEU A 1 142 ? 4.155 3.642 -13.587 1.00 82.38 142 LEU A N 1
ATOM 1121 C CA . LEU A 1 142 ? 5.090 3.043 -14.542 1.00 82.38 142 LEU A CA 1
ATOM 1122 C C . LEU A 1 142 ? 4.372 2.280 -15.655 1.00 82.38 142 LEU A C 1
ATOM 1124 O O . LEU A 1 142 ? 4.760 2.374 -16.816 1.00 82.38 142 LEU A O 1
ATOM 1128 N N . ASN A 1 143 ? 3.317 1.534 -15.331 1.00 85.25 143 ASN A N 1
ATOM 1129 C CA . ASN A 1 143 ? 2.524 0.814 -16.323 1.00 85.25 143 ASN A CA 1
ATOM 1130 C C . ASN A 1 143 ? 1.793 1.771 -17.269 1.00 85.25 143 ASN A C 1
ATOM 1132 O O . ASN A 1 143 ? 1.670 1.480 -18.459 1.00 85.25 143 ASN A O 1
ATOM 1136 N N . ARG A 1 144 ? 1.292 2.900 -16.762 1.00 86.19 144 ARG A N 1
ATOM 1137 C CA . ARG A 1 144 ? 0.655 3.940 -17.574 1.00 86.19 144 ARG A CA 1
ATOM 1138 C C . ARG A 1 144 ? 1.677 4.601 -18.494 1.00 86.19 144 ARG A C 1
ATOM 1140 O O . ARG A 1 144 ? 1.430 4.656 -19.695 1.00 86.19 144 ARG A O 1
ATOM 1147 N N . ASP A 1 145 ? 2.824 5.002 -17.961 1.00 81.62 145 ASP A N 1
ATOM 1148 C CA . ASP A 1 145 ? 3.897 5.640 -18.726 1.00 81.62 145 ASP A CA 1
ATOM 1149 C C . ASP A 1 145 ? 4.472 4.690 -19.776 1.00 81.62 145 ASP A C 1
ATOM 1151 O O . ASP A 1 145 ? 4.635 5.072 -20.932 1.00 81.62 145 ASP A O 1
ATOM 1155 N N . SER A 1 146 ? 4.669 3.418 -19.423 1.00 78.00 146 SER A N 1
ATOM 1156 C CA . SER A 1 146 ? 5.099 2.376 -20.363 1.00 78.00 146 SER A CA 1
ATOM 1157 C C . SER A 1 146 ? 4.077 2.178 -21.477 1.00 78.00 146 SER A C 1
ATOM 1159 O O . SER A 1 146 ? 4.442 2.101 -22.645 1.00 78.00 146 SER A O 1
ATOM 1161 N N . LYS A 1 147 ? 2.778 2.145 -21.153 1.00 79.06 147 LYS A N 1
ATOM 1162 C CA . LYS A 1 147 ? 1.723 2.064 -22.172 1.00 79.06 147 LYS A CA 1
ATOM 1163 C C . LYS A 1 147 ? 1.737 3.273 -23.095 1.00 79.06 147 LYS A C 1
ATOM 1165 O O . LYS A 1 147 ? 1.581 3.085 -24.293 1.00 79.06 147 LYS A O 1
ATOM 1170 N N . VAL A 1 148 ? 1.934 4.481 -22.569 1.00 79.50 148 VAL A N 1
ATOM 1171 C CA . VAL A 1 148 ? 2.025 5.706 -23.376 1.00 79.50 148 VAL A CA 1
ATOM 1172 C C . VAL A 1 148 ? 3.269 5.671 -24.265 1.00 79.50 148 VAL A C 1
ATOM 1174 O O . VAL A 1 148 ? 3.141 5.834 -25.476 1.00 79.50 148 VAL A O 1
ATOM 1177 N N . ALA A 1 149 ? 4.444 5.357 -23.718 1.00 73.19 149 ALA A N 1
ATOM 1178 C CA . ALA A 1 149 ? 5.692 5.247 -24.475 1.00 73.19 149 ALA A CA 1
ATOM 1179 C C . ALA A 1 149 ? 5.626 4.165 -25.572 1.00 73.19 149 ALA A C 1
ATOM 1181 O O . ALA A 1 149 ? 6.121 4.348 -26.685 1.00 73.19 149 ALA A O 1
ATOM 1182 N N . CYS A 1 150 ? 4.955 3.046 -25.298 1.00 67.19 150 CYS A N 1
ATOM 1183 C CA . CYS A 1 150 ? 4.770 1.957 -26.254 1.00 67.19 150 CYS A CA 1
ATOM 1184 C C . CYS A 1 150 ? 3.535 2.131 -27.157 1.00 67.19 150 CYS A C 1
ATOM 1186 O O . CYS A 1 150 ? 3.354 1.342 -28.085 1.00 67.19 150 CYS A O 1
ATOM 1188 N N . SER A 1 151 ? 2.690 3.148 -26.941 1.00 66.50 151 SER A N 1
ATOM 1189 C CA . SER A 1 151 ? 1.425 3.308 -27.679 1.00 66.50 151 SER A CA 1
ATOM 1190 C C . SER A 1 151 ? 1.597 3.637 -29.169 1.00 66.50 151 SER A C 1
ATOM 1192 O O . SER A 1 151 ? 0.664 3.418 -29.934 1.00 66.50 151 SER A O 1
ATOM 1194 N N . GLY A 1 152 ? 2.787 4.067 -29.607 1.00 59.03 152 GLY A N 1
ATOM 1195 C CA . GLY A 1 152 ? 3.128 4.286 -31.025 1.00 59.03 152 GLY A CA 1
ATOM 1196 C C . GLY A 1 152 ? 3.855 3.122 -31.719 1.00 59.03 152 GLY A C 1
ATOM 1197 O O . GLY A 1 152 ? 3.965 3.102 -32.943 1.00 59.03 152 GLY A O 1
ATOM 1198 N N . HIS A 1 153 ? 4.321 2.123 -30.964 1.00 59.62 153 HIS A N 1
ATOM 1199 C CA . HIS A 1 153 ? 5.192 1.041 -31.448 1.00 59.62 153 HIS A CA 1
ATOM 1200 C C . HIS A 1 153 ? 4.425 -0.277 -31.615 1.00 59.62 153 HIS A C 1
ATOM 1202 O O . HIS A 1 153 ? 4.869 -1.332 -31.170 1.00 59.62 153 HIS A O 1
ATOM 1208 N N . GLN A 1 154 ? 3.220 -0.213 -32.184 1.00 59.97 154 GLN A N 1
ATOM 1209 C CA . GLN A 1 154 ? 2.302 -1.360 -32.212 1.00 59.97 154 GLN A CA 1
ATOM 1210 C C . GLN A 1 154 ? 2.327 -2.134 -33.534 1.00 59.97 154 GLN A C 1
ATOM 1212 O O . GLN A 1 154 ? 1.935 -3.299 -33.567 1.00 59.97 154 GLN A O 1
ATOM 1217 N N . THR A 1 155 ? 2.802 -1.515 -34.619 1.00 66.88 155 THR A N 1
ATOM 1218 C CA . THR A 1 155 ? 2.937 -2.170 -35.925 1.00 66.88 155 THR A CA 1
ATOM 1219 C C . THR A 1 155 ? 4.367 -2.650 -36.145 1.00 66.88 155 THR A C 1
ATOM 1221 O O . THR A 1 155 ? 5.326 -2.012 -35.709 1.00 66.88 155 THR A O 1
ATOM 1224 N N . VAL A 1 156 ? 4.522 -3.769 -36.859 1.00 67.38 156 VAL A N 1
ATOM 1225 C CA . VAL A 1 156 ? 5.837 -4.340 -37.212 1.00 67.38 156 VAL A CA 1
ATOM 1226 C C . VAL A 1 156 ? 6.719 -3.299 -37.915 1.00 67.38 156 VAL A C 1
ATOM 1228 O O . VAL A 1 156 ? 7.911 -3.208 -37.643 1.00 67.38 156 VAL A O 1
ATOM 1231 N N . GLU A 1 157 ? 6.122 -2.458 -38.757 1.00 65.12 157 GLU A N 1
ATOM 1232 C CA . GLU A 1 157 ? 6.807 -1.384 -39.483 1.00 65.12 157 GLU A CA 1
ATOM 1233 C C . GLU A 1 157 ? 7.292 -0.254 -38.562 1.00 65.12 157 GLU A C 1
ATOM 1235 O O . GLU A 1 157 ? 8.432 0.185 -38.701 1.00 65.12 157 GLU A O 1
A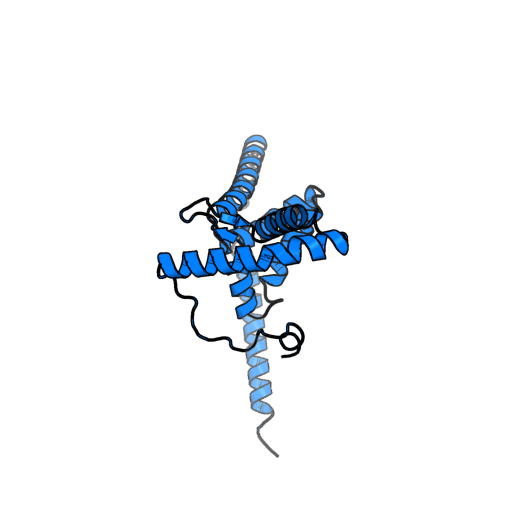TOM 1240 N N . SER A 1 158 ? 6.477 0.170 -37.586 1.00 63.56 158 SER A N 1
ATOM 1241 C CA . SER A 1 158 ? 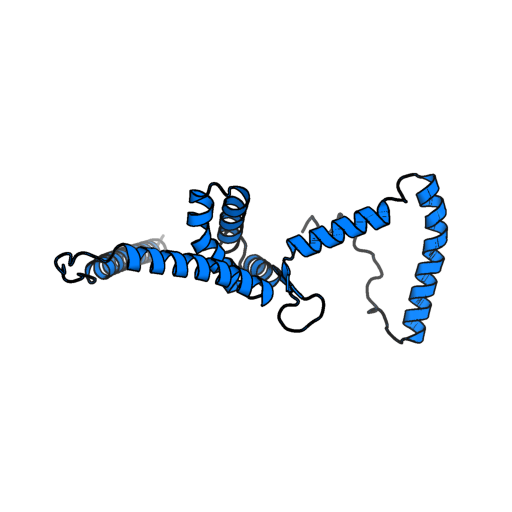6.854 1.182 -36.584 1.00 63.56 158 SER A CA 1
ATOM 1242 C C . SER A 1 158 ? 7.983 0.681 -35.679 1.00 63.56 158 SER A C 1
ATOM 1244 O O . SER A 1 158 ? 8.958 1.390 -35.431 1.00 63.56 158 SER A O 1
ATOM 1246 N N . ILE A 1 159 ? 7.913 -0.589 -35.265 1.00 66.88 159 ILE A N 1
ATOM 1247 C CA . ILE A 1 159 ? 8.970 -1.237 -34.483 1.00 66.88 159 ILE A CA 1
ATOM 1248 C C . ILE A 1 159 ? 10.273 -1.280 -35.286 1.00 66.88 159 ILE A C 1
ATOM 1250 O O . ILE A 1 159 ? 11.319 -0.933 -34.751 1.00 66.88 159 ILE A O 1
ATOM 1254 N N . ILE A 1 160 ? 10.238 -1.654 -36.570 1.00 70.69 160 ILE A N 1
ATOM 1255 C CA . ILE A 1 160 ? 11.441 -1.696 -37.417 1.00 70.69 160 ILE A CA 1
ATOM 1256 C C . ILE A 1 160 ? 12.000 -0.288 -37.657 1.00 70.69 160 ILE A C 1
ATOM 1258 O O . ILE A 1 160 ? 13.217 -0.112 -37.613 1.00 70.69 160 ILE A O 1
ATOM 1262 N N . ALA A 1 161 ? 11.150 0.715 -37.881 1.00 69.06 161 ALA A N 1
ATOM 1263 C CA . ALA A 1 161 ? 11.575 2.101 -38.067 1.00 69.06 161 ALA A CA 1
ATOM 1264 C C . ALA A 1 161 ? 12.282 2.652 -36.817 1.00 69.06 161 ALA A C 1
ATOM 1266 O O . ALA A 1 161 ? 13.440 3.059 -36.907 1.00 69.06 161 ALA A O 1
ATOM 1267 N N . HIS A 1 162 ? 11.654 2.552 -35.645 1.00 63.66 162 HIS A N 1
ATOM 1268 C CA . HIS A 1 162 ? 12.228 3.031 -34.385 1.00 63.66 162 HIS A CA 1
ATOM 1269 C C . HIS A 1 162 ? 13.359 2.134 -33.857 1.00 63.66 162 HIS A C 1
ATOM 1271 O O . HIS A 1 162 ? 14.264 2.613 -33.175 1.00 63.66 162 HIS A O 1
ATOM 1277 N N . SER A 1 163 ? 13.414 0.853 -34.252 1.00 65.12 163 SER A N 1
ATOM 1278 C CA . SER A 1 163 ? 14.551 -0.022 -33.928 1.00 65.12 163 SER A CA 1
ATOM 1279 C C . SER A 1 163 ? 15.883 0.482 -34.479 1.00 65.12 163 SER A C 1
ATOM 1281 O O . SER A 1 163 ? 16.928 0.189 -33.904 1.00 65.12 163 SER A O 1
ATOM 1283 N N . LYS A 1 164 ? 15.851 1.274 -35.558 1.00 71.00 164 LYS A N 1
ATOM 1284 C CA . LYS A 1 164 ? 17.037 1.909 -36.147 1.00 71.00 164 LYS A CA 1
ATOM 1285 C C . LYS A 1 164 ? 17.494 3.145 -35.372 1.00 71.00 164 LYS A C 1
ATOM 1287 O O . LYS A 1 164 ? 18.645 3.544 -35.510 1.00 71.00 164 LYS A O 1
ATOM 1292 N N . GLU A 1 165 ? 16.625 3.725 -34.548 1.00 69.44 165 GLU A N 1
ATOM 1293 C CA . GLU A 1 165 ? 16.910 4.903 -33.722 1.00 69.44 165 GLU A CA 1
ATOM 1294 C C . GLU A 1 165 ? 17.489 4.508 -32.354 1.00 69.44 165 GLU A C 1
ATOM 1296 O O . GLU A 1 165 ? 18.331 5.221 -31.807 1.00 69.44 165 GLU A O 1
ATOM 1301 N N . TYR A 1 166 ? 17.127 3.335 -31.817 1.00 68.00 166 TYR A N 1
ATOM 1302 C CA . TYR A 1 166 ? 17.655 2.849 -30.534 1.00 68.00 166 TYR A CA 1
ATOM 1303 C C . TYR A 1 166 ? 19.188 2.726 -30.456 1.00 68.00 166 TYR A C 1
ATOM 1305 O O . TYR A 1 166 ? 19.727 3.084 -29.409 1.00 68.00 166 TYR A O 1
ATOM 1313 N N . PRO A 1 167 ? 19.929 2.293 -31.498 1.00 74.12 167 PRO A N 1
ATOM 1314 C CA . PRO A 1 167 ? 21.391 2.315 -31.488 1.00 74.12 167 PRO A CA 1
ATOM 1315 C C . PRO A 1 167 ? 21.963 3.711 -31.223 1.00 74.12 167 PRO A C 1
ATOM 1317 O O . PRO A 1 167 ? 22.924 3.844 -30.472 1.00 74.12 167 PRO A O 1
ATOM 1320 N N . ILE A 1 168 ? 21.327 4.753 -31.770 1.00 74.12 168 ILE A N 1
ATOM 1321 C CA . ILE A 1 168 ? 21.743 6.147 -31.584 1.00 74.12 168 ILE A CA 1
ATOM 1322 C C . ILE A 1 168 ? 21.507 6.571 -30.134 1.00 74.12 168 ILE A C 1
ATOM 1324 O O . ILE A 1 168 ? 22.385 7.164 -29.516 1.00 74.12 168 ILE A O 1
ATOM 1328 N N . VAL A 1 169 ? 20.353 6.226 -29.561 1.00 67.50 169 VAL A N 1
ATOM 1329 C CA . VAL A 1 169 ? 20.044 6.511 -28.150 1.00 67.50 169 VAL A CA 1
ATOM 1330 C C . VAL A 1 169 ? 21.021 5.791 -27.219 1.00 67.50 169 VAL A C 1
ATOM 1332 O O . VAL A 1 169 ? 21.555 6.409 -26.304 1.00 67.50 169 VAL A O 1
ATOM 1335 N N . ILE A 1 170 ? 21.319 4.518 -27.491 1.00 70.00 170 ILE A N 1
ATOM 1336 C CA . ILE A 1 170 ? 22.304 3.724 -26.744 1.00 70.00 170 ILE A CA 1
ATOM 1337 C C . ILE A 1 170 ? 23.690 4.373 -26.816 1.00 70.00 170 ILE A C 1
ATOM 1339 O O . ILE A 1 170 ? 24.380 4.457 -25.801 1.00 70.00 170 ILE A O 1
ATOM 1343 N N . ASP A 1 171 ? 24.106 4.846 -27.988 1.00 75.06 171 ASP A N 1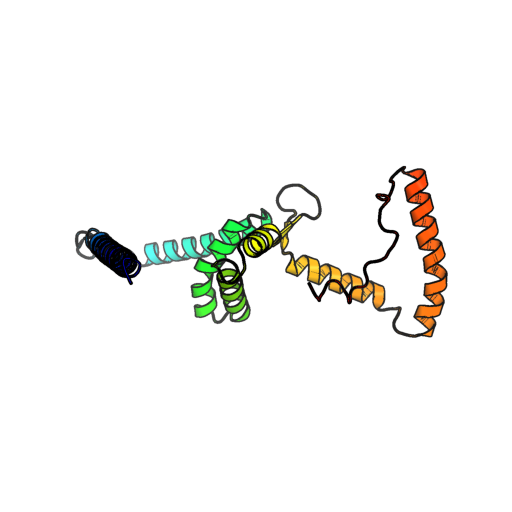
ATOM 1344 C CA . ASP A 1 171 ? 25.399 5.506 -28.145 1.00 75.06 171 ASP A CA 1
ATOM 1345 C C . ASP A 1 171 ? 25.431 6.889 -27.485 1.00 75.06 171 ASP A C 1
ATOM 1347 O O . ASP A 1 171 ? 26.454 7.253 -26.909 1.00 75.06 171 ASP A O 1
ATOM 1351 N N . ILE A 1 172 ? 24.325 7.638 -27.467 1.00 76.25 172 ILE A N 1
ATOM 1352 C CA . ILE A 1 172 ? 24.209 8.879 -26.684 1.00 76.25 172 ILE A CA 1
ATOM 1353 C C . ILE A 1 172 ? 24.358 8.581 -25.189 1.00 76.25 172 ILE A C 1
ATOM 1355 O O . ILE A 1 172 ? 25.107 9.279 -24.510 1.00 76.25 172 ILE A O 1
ATOM 1359 N N . THR A 1 173 ? 23.712 7.532 -24.673 1.00 69.56 173 THR A N 1
ATOM 1360 C CA . THR A 1 173 ? 23.848 7.131 -23.265 1.00 69.56 173 THR A CA 1
ATOM 1361 C C . THR A 1 173 ? 25.278 6.705 -22.939 1.00 69.56 173 THR A C 1
ATOM 1363 O O . THR A 1 173 ? 25.825 7.157 -21.941 1.00 69.56 173 THR A O 1
ATOM 1366 N N . LYS A 1 174 ? 25.941 5.928 -23.807 1.00 71.25 174 LYS A N 1
ATOM 1367 C CA . LYS A 1 174 ? 27.362 5.572 -23.630 1.00 71.25 174 LYS A CA 1
ATOM 1368 C C . LYS A 1 174 ? 28.278 6.795 -23.635 1.00 71.25 174 LYS A C 1
ATOM 1370 O O . LYS A 1 174 ? 29.214 6.849 -22.844 1.00 71.25 174 LYS A O 1
ATOM 1375 N N . HIS A 1 175 ? 28.038 7.762 -24.523 1.00 76.06 175 HIS A N 1
ATOM 1376 C CA . HIS A 1 175 ? 28.808 9.006 -24.546 1.00 76.06 175 HIS A CA 1
ATOM 1377 C C . HIS A 1 175 ? 28.557 9.842 -23.292 1.00 76.06 175 HIS A C 1
ATOM 1379 O O . HIS A 1 175 ? 29.497 10.398 -22.734 1.00 76.06 175 HIS A O 1
ATOM 1385 N N . PHE A 1 176 ? 27.315 9.902 -22.819 1.00 74.06 176 PHE A N 1
ATOM 1386 C CA . PHE A 1 176 ? 26.963 10.583 -21.581 1.00 74.06 176 PHE A CA 1
ATOM 1387 C C . PHE A 1 176 ? 27.641 9.932 -20.366 1.00 74.06 176 PHE A C 1
ATOM 1389 O O . PHE A 1 176 ? 28.268 10.636 -19.578 1.00 74.06 176 PHE A O 1
ATOM 1396 N N . ASP A 1 177 ? 27.616 8.603 -20.259 1.00 70.88 177 ASP A N 1
ATOM 1397 C CA . ASP A 1 177 ? 28.316 7.834 -19.220 1.00 70.88 177 ASP A CA 1
ATOM 1398 C C . ASP A 1 177 ? 29.842 8.049 -19.282 1.00 70.88 177 ASP A C 1
ATOM 1400 O O . ASP A 1 177 ? 30.505 8.159 -18.251 1.00 70.88 177 ASP A O 1
ATOM 1404 N N . ALA A 1 178 ? 30.409 8.167 -20.489 1.00 73.62 178 ALA A N 1
ATOM 1405 C CA . ALA A 1 178 ? 31.829 8.459 -20.691 1.00 73.62 178 ALA A CA 1
ATOM 1406 C C . ALA A 1 178 ? 32.214 9.890 -20.277 1.00 73.62 178 ALA A C 1
ATOM 1408 O O . ALA A 1 178 ? 33.272 10.082 -19.689 1.00 73.62 178 ALA A O 1
ATOM 1409 N N . ILE A 1 179 ? 31.365 10.884 -2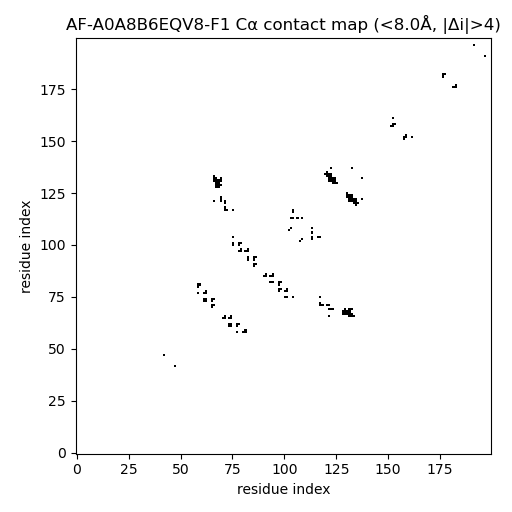0.561 1.00 79.00 179 ILE A N 1
ATOM 1410 C CA . ILE A 1 179 ? 31.586 12.293 -20.188 1.00 79.00 179 ILE A CA 1
ATOM 1411 C C . ILE A 1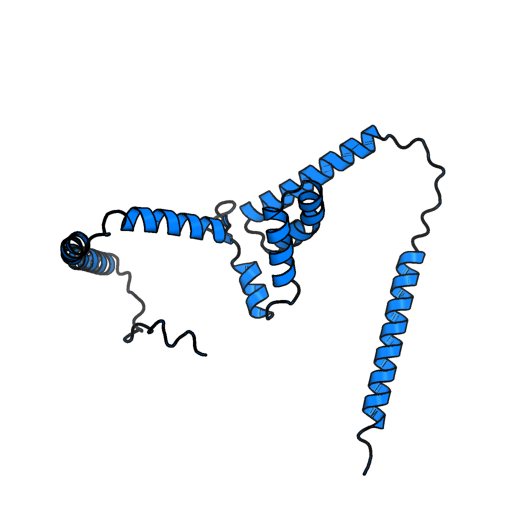 179 ? 31.394 12.507 -18.683 1.00 79.00 179 ILE A C 1
ATOM 1413 O O . ILE A 1 179 ? 32.088 13.318 -18.079 1.00 79.00 179 ILE A O 1
ATOM 1417 N N . THR A 1 180 ? 30.439 11.801 -18.080 1.00 75.94 180 THR A N 1
ATOM 1418 C CA . THR A 1 180 ? 30.100 11.938 -16.656 1.00 75.94 180 THR A CA 1
ATOM 1419 C C . THR A 1 180 ? 30.930 11.037 -15.740 1.00 75.94 180 THR A C 1
ATOM 1421 O O . THR A 1 180 ? 30.765 11.108 -14.525 1.00 75.94 180 THR A O 1
ATOM 1424 N N . GLU A 1 181 ? 31.810 10.196 -16.301 1.00 74.81 181 GLU A N 1
ATOM 1425 C CA . GLU A 1 181 ? 32.603 9.175 -15.592 1.00 74.81 181 GLU A CA 1
ATOM 1426 C C . GLU A 1 181 ? 31.753 8.193 -14.757 1.00 74.81 181 GLU A C 1
ATOM 1428 O O . GLU A 1 181 ? 32.247 7.481 -13.878 1.00 74.81 181 GLU A O 1
ATOM 1433 N N . ILE A 1 182 ? 30.452 8.105 -15.048 1.00 67.88 182 ILE A N 1
ATOM 1434 C CA . ILE A 1 182 ? 29.536 7.174 -14.394 1.00 67.88 182 ILE A CA 1
ATOM 1435 C C . ILE A 1 182 ? 29.726 5.809 -15.053 1.00 67.88 182 ILE A C 1
ATOM 1437 O O . ILE A 1 182 ? 29.179 5.498 -16.107 1.00 67.88 182 ILE A O 1
ATOM 1441 N N . HIS A 1 183 ? 30.543 4.964 -14.435 1.00 56.72 183 HIS A N 1
ATOM 1442 C CA . HIS A 1 183 ? 30.782 3.616 -14.934 1.00 56.72 183 HIS A CA 1
ATOM 1443 C C . HIS A 1 183 ? 29.695 2.642 -14.467 1.00 56.72 183 HIS A C 1
ATOM 1445 O O . HIS A 1 183 ? 29.470 2.462 -13.267 1.00 56.72 183 HIS A O 1
ATOM 1451 N N . GLN A 1 184 ? 29.078 1.923 -15.409 1.00 55.47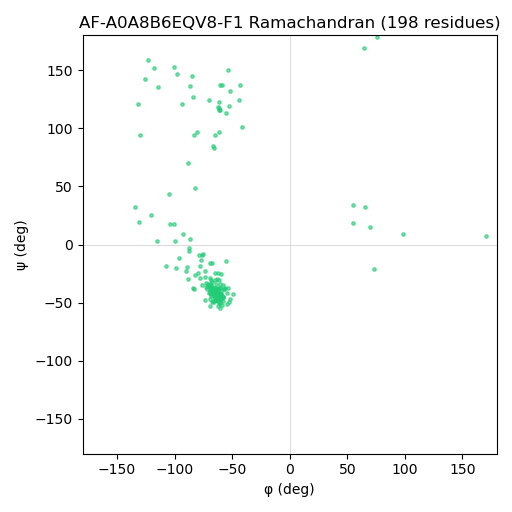 184 GLN A N 1
ATOM 1452 C CA . GLN A 1 184 ? 28.304 0.727 -15.074 1.00 55.47 184 GLN A CA 1
ATOM 1453 C C . GLN A 1 184 ? 29.210 -0.290 -14.358 1.00 55.47 184 GLN A C 1
ATOM 1455 O O . GLN A 1 184 ? 30.355 -0.516 -14.764 1.00 55.47 184 GLN A O 1
ATOM 1460 N N . ARG A 1 185 ? 28.712 -0.931 -13.290 1.00 49.00 185 ARG A N 1
ATOM 1461 C CA . ARG A 1 185 ? 29.431 -2.024 -12.613 1.00 49.00 185 ARG A CA 1
ATOM 1462 C C . ARG A 1 185 ? 29.771 -3.115 -13.639 1.00 49.00 185 ARG A C 1
ATOM 1464 O O . ARG A 1 185 ? 28.878 -3.793 -14.138 1.00 49.00 185 ARG A O 1
ATOM 1471 N N . LYS A 1 186 ? 31.061 -3.312 -13.932 1.00 44.91 186 LYS A N 1
ATOM 1472 C CA . LYS A 1 186 ? 31.541 -4.430 -14.761 1.00 44.91 186 LYS A CA 1
ATOM 1473 C C . LYS A 1 186 ? 31.159 -5.752 -14.090 1.00 44.91 186 LYS A C 1
ATOM 1475 O O . LYS A 1 186 ? 31.647 -6.021 -12.995 1.00 44.91 186 LYS A O 1
ATOM 1480 N N . GLY A 1 187 ? 30.307 -6.569 -14.719 1.00 45.12 187 GLY A N 1
ATOM 1481 C CA . GLY A 1 187 ? 29.989 -7.874 -14.128 1.00 45.12 187 GLY A CA 1
ATOM 1482 C C . GLY A 1 187 ? 28.867 -8.746 -14.693 1.00 45.12 187 GLY A C 1
ATOM 1483 O O . GLY A 1 187 ? 28.611 -9.773 -14.080 1.00 45.12 187 GLY A O 1
ATOM 1484 N N . PHE A 1 188 ? 28.218 -8.437 -15.821 1.00 40.50 188 PHE A N 1
ATOM 1485 C CA . PHE A 1 188 ? 27.268 -9.385 -16.429 1.00 40.50 188 PHE A CA 1
ATOM 1486 C C . PHE A 1 188 ? 27.545 -9.576 -17.921 1.00 40.50 188 PHE A C 1
ATOM 1488 O O . PHE A 1 188 ? 27.067 -8.828 -18.764 1.00 40.50 188 PHE A O 1
ATOM 1495 N N . HIS A 1 189 ? 28.326 -10.611 -18.240 1.00 47.81 189 HIS A N 1
ATOM 1496 C CA . HIS A 1 189 ? 28.557 -11.082 -19.614 1.00 47.81 189 HIS A CA 1
ATOM 1497 C C . HIS A 1 189 ? 27.492 -12.092 -20.091 1.00 47.81 189 HIS A C 1
ATOM 1499 O O . HIS A 1 189 ? 27.585 -12.625 -21.195 1.00 47.81 189 HIS A O 1
ATOM 1505 N N . HIS A 1 190 ? 26.462 -12.346 -19.280 1.00 45.03 190 HIS A N 1
ATOM 1506 C CA . HIS A 1 190 ? 25.237 -13.034 -19.676 1.00 45.03 190 HIS A CA 1
ATOM 1507 C C . HIS A 1 190 ? 24.047 -12.227 -19.168 1.00 45.03 190 HIS A C 1
ATOM 1509 O O . HIS A 1 190 ? 23.919 -11.995 -17.966 1.00 45.03 190 HIS A O 1
ATOM 1515 N N . LEU A 1 191 ? 23.181 -11.802 -20.089 1.00 48.34 191 LEU A N 1
ATOM 1516 C CA . LEU A 1 191 ? 21.837 -11.358 -19.739 1.00 48.34 191 LEU A CA 1
ATOM 1517 C C . LEU A 1 191 ? 21.125 -12.561 -19.100 1.00 48.34 191 LEU A C 1
ATOM 1519 O O . LEU A 1 191 ? 21.070 -13.615 -19.739 1.00 48.34 191 LEU A O 1
ATOM 1523 N N . PRO A 1 192 ? 20.618 -12.462 -17.859 1.00 44.25 192 PRO A N 1
ATOM 1524 C CA . PRO A 1 192 ? 19.910 -13.574 -17.253 1.00 44.25 192 PRO A CA 1
ATOM 1525 C C . PRO A 1 192 ? 18.666 -13.870 -18.093 1.00 44.25 192 PRO A C 1
ATOM 1527 O O . PRO A 1 192 ? 17.793 -13.021 -18.268 1.00 44.25 192 PRO A O 1
ATOM 1530 N N . SER A 1 193 ? 18.602 -15.081 -18.645 1.00 44.06 193 SER A N 1
ATOM 1531 C CA . SER A 1 193 ? 17.396 -15.587 -19.288 1.00 44.06 193 SER A CA 1
ATOM 1532 C C . SER A 1 193 ? 16.287 -15.641 -18.240 1.00 44.06 193 SER A C 1
ATOM 1534 O O . SER A 1 193 ? 16.361 -16.413 -17.283 1.00 44.06 193 SER A O 1
ATOM 1536 N N . TYR A 1 194 ? 15.234 -14.844 -18.431 1.00 45.56 194 TYR A N 1
ATOM 1537 C CA . TYR A 1 194 ? 14.062 -14.801 -17.548 1.00 45.56 194 TYR A CA 1
ATOM 1538 C C . TYR A 1 194 ? 13.379 -16.169 -17.348 1.00 45.56 194 TYR A C 1
ATOM 1540 O O . TYR A 1 194 ? 12.584 -16.318 -16.425 1.00 45.56 194 TYR A O 1
ATOM 1548 N N . LYS A 1 195 ? 13.684 -17.182 -18.173 1.00 45.00 195 LYS A N 1
ATOM 1549 C CA . LYS A 1 195 ? 13.158 -18.546 -18.011 1.00 45.00 195 LYS A CA 1
ATOM 1550 C C . LYS A 1 195 ? 13.854 -19.359 -16.917 1.00 45.00 195 LYS A C 1
ATOM 1552 O O . LYS A 1 195 ? 13.218 -20.234 -16.343 1.00 45.00 195 LYS A O 1
ATOM 1557 N N . GLU A 1 196 ? 15.123 -19.096 -16.618 1.00 46.16 196 GLU A N 1
ATOM 1558 C CA . GLU A 1 196 ? 15.892 -19.930 -15.679 1.00 46.16 196 GLU A CA 1
ATOM 1559 C C . GLU A 1 196 ? 15.794 -19.449 -14.226 1.00 46.16 196 GLU A C 1
ATOM 1561 O O . GLU A 1 196 ? 15.921 -20.250 -13.304 1.00 46.16 196 GLU A O 1
ATOM 1566 N N . ALA A 1 197 ? 15.475 -18.171 -14.001 1.00 39.34 197 ALA A N 1
ATOM 1567 C CA . ALA A 1 197 ? 15.294 -17.620 -12.655 1.00 39.34 197 ALA A CA 1
ATOM 1568 C C . ALA A 1 197 ? 13.968 -18.030 -11.976 1.00 39.34 197 ALA A C 1
ATOM 1570 O O . ALA A 1 197 ? 13.783 -17.746 -10.799 1.00 39.34 197 ALA A O 1
ATOM 1571 N N . VAL A 1 198 ? 13.049 -18.692 -12.693 1.00 42.97 198 VAL A N 1
ATOM 1572 C CA . VAL A 1 198 ? 11.732 -19.120 -12.169 1.00 42.97 198 VAL A CA 1
ATOM 1573 C C . VAL A 1 198 ? 11.719 -20.606 -11.758 1.00 42.97 198 VAL A C 1
ATOM 1575 O O . VAL A 1 198 ? 10.692 -21.122 -11.333 1.00 42.97 198 VAL A O 1
ATOM 1578 N N . LEU A 1 199 ? 12.850 -21.316 -11.843 1.00 38.59 199 LEU A N 1
ATOM 1579 C CA . LEU A 1 199 ? 12.937 -22.745 -11.493 1.00 38.59 199 LEU A CA 1
ATOM 1580 C C . LEU A 1 199 ? 13.942 -23.075 -10.374 1.00 38.59 199 LEU A C 1
ATOM 1582 O O . LEU A 1 199 ? 14.400 -24.214 -10.280 1.00 38.59 199 LEU A O 1
ATOM 1586 N N . LYS A 1 200 ? 14.255 -22.126 -9.489 1.00 33.81 200 LY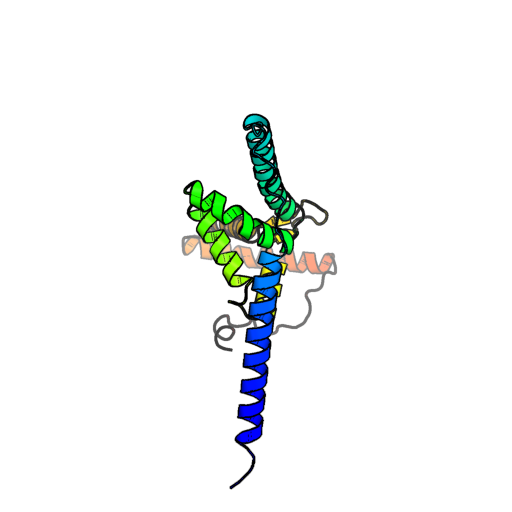S A N 1
ATOM 1587 C CA . LYS A 1 200 ? 14.925 -22.421 -8.213 1.00 33.81 200 LYS A CA 1
ATOM 1588 C C . LYS A 1 200 ? 14.200 -21.792 -7.040 1.00 33.81 200 LYS A C 1
ATOM 1590 O O . LYS A 1 200 ? 13.821 -20.610 -7.165 1.00 33.81 200 LYS A O 1
#

Secondary structure (DSSP, 8-state):
--STTHHHHHHHHHHHHHHHHHHHHHHHHHHS------------HHHHHHHHHHHHHHHHHHHHHHHHTT-HHHHHHHHHHHHHHHHHTT-HHHHHHHHHHHHIIIIIS-HHHHHHHHHHSEEESSSSTT-EEEHHHHHHHHHHHHHHHHTT--SHHHHHHHHTTHHHHHHHHHHHHHHHT----S--SS---TTTTT--

Radius of gyration: 28.68 Å; Cα contacts (8 Å, |Δi|>4): 101; chains: 1; bounding box: 60×65×79 Å

Organism: Mytilus galloprovincialis (NCBI:txid29158)

pLDDT: mean 72.59, std 16.12, range [33.81, 93.0]